Protein AF-A0A2R6GH54-F1 (afdb_monomer_lite)

Secondary structure (DSSP, 8-state):
--HHHHTTSS----HHHHHHHHHHHHHHHHHHHHHHHHHHHHHHHHHHHHHHHHHHHHHHHHHHT--S----------------PPP-------------SHHHHHHHHHHHHHHGGGHHHHHHHHHHHHHHHHHHHHHHHHHHHHHHHHHHHHHHHHHHHH---GGGEEEEEEEPPSBTTB-EEEEEEEETTEEEEEEEEE-TTS-EEEEEEE-

Sequence (215 aa):
MPILVAVLQTTDLGVTESLLLFLVFGVSGLFIVISMMERDLEENIGDLQSDLNKGFDRVVDAIEESPDGSESGEDEEMRTDGSGLPDETDEKIEAEIEPSGSGAFGGMLAGGAAGLPFGPAGVVVGGILGGLIGNEIEYQNLKEQEQARLKDAAYDALFRHTGLRQNTIELIDITGPRNTENSNWHFDFRERGRQHKHRVELDPESKVWTHQRIE

Foldseek 3Di:
DPPVVVVPPPDPCDPVNVVVVCVVVVVVVVVVVVVVVVVVCVVVVVVVVVVVVVVVVVVVCVVVPPDPDDDDDDDDPDDDDDDDDDDPDPPQPDDPPDFPLPQLQVQLVVQLVVLPVVPPVRSNVRNNVRSVVRRVVRSVVVVVVVVVVLVVLVVVVCCVPPVDDPVFKDWDDWRADPDPVFRKIKTWIDGPNDIWTWIFRADPVSHTDDIDTDD

pLDDT: mean 75.88, std 13.54, range [45.5, 96.5]

Structure (mmCIF, N/CA/C/O backbone):
data_AF-A0A2R6GH54-F1
#
_entry.id   AF-A0A2R6GH54-F1
#
loop_
_atom_site.group_PDB
_atom_site.id
_atom_site.type_symbol
_atom_site.label_atom_id
_atom_site.label_alt_id
_atom_site.label_comp_id
_atom_site.label_asym_id
_atom_site.label_entity_id
_atom_site.label_seq_id
_atom_site.pdbx_PDB_ins_code
_atom_site.Cartn_x
_atom_site.Cartn_y
_atom_site.Cartn_z
_atom_site.occupancy
_atom_site.B_iso_or_equiv
_atom_site.auth_seq_id
_atom_site.auth_comp_id
_atom_site.auth_asym_id
_atom_site.auth_atom_id
_atom_site.pdbx_PDB_model_num
ATOM 1 N N . MET A 1 1 ? 56.225 -9.989 -12.416 1.00 49.84 1 MET A N 1
ATOM 2 C CA . MET A 1 1 ? 55.223 -8.975 -12.030 1.00 49.84 1 MET A CA 1
ATOM 3 C C . MET A 1 1 ? 55.894 -7.737 -11.406 1.00 49.84 1 MET A C 1
ATOM 5 O O . MET A 1 1 ? 55.865 -7.614 -10.192 1.00 49.84 1 MET A O 1
ATOM 9 N N . PRO A 1 2 ? 56.527 -6.827 -12.175 1.00 52.78 2 PRO A N 1
ATOM 10 C CA . PRO A 1 2 ? 57.057 -5.569 -11.624 1.00 52.78 2 PRO A CA 1
ATOM 11 C C . PRO A 1 2 ? 56.233 -4.319 -11.987 1.00 52.78 2 PRO A C 1
ATOM 13 O O . PRO A 1 2 ? 56.452 -3.258 -11.416 1.00 52.78 2 PRO A O 1
ATOM 16 N N . ILE A 1 3 ? 55.268 -4.423 -12.907 1.00 51.91 3 ILE A N 1
ATOM 17 C CA . ILE A 1 3 ? 54.545 -3.253 -13.441 1.00 51.91 3 ILE A CA 1
ATOM 18 C C . ILE A 1 3 ? 53.508 -2.715 -12.439 1.00 51.91 3 ILE A C 1
ATOM 20 O O . ILE A 1 3 ? 53.251 -1.518 -12.412 1.00 51.91 3 ILE A O 1
ATOM 24 N N . LEU A 1 4 ? 52.977 -3.559 -11.546 1.00 50.53 4 LEU A N 1
ATOM 25 C CA . LEU A 1 4 ? 51.960 -3.129 -10.579 1.00 50.53 4 LEU A CA 1
ATOM 26 C C . LEU A 1 4 ? 52.524 -2.312 -9.401 1.00 50.53 4 LEU A C 1
ATOM 28 O O . LEU A 1 4 ? 51.779 -1.589 -8.752 1.00 50.53 4 LEU A O 1
ATOM 32 N N . VAL A 1 5 ? 53.831 -2.404 -9.125 1.00 53.50 5 VAL A N 1
ATOM 33 C CA . VAL A 1 5 ? 54.453 -1.739 -7.963 1.00 53.50 5 VAL A CA 1
ATOM 34 C C . VAL A 1 5 ? 54.915 -0.316 -8.301 1.00 53.50 5 VAL A C 1
ATOM 36 O O . VAL A 1 5 ? 54.898 0.555 -7.438 1.00 53.50 5 VAL A O 1
ATOM 39 N N . ALA A 1 6 ? 55.253 -0.039 -9.564 1.00 51.78 6 ALA A N 1
ATOM 40 C CA . ALA A 1 6 ? 55.715 1.286 -9.985 1.00 51.78 6 ALA A CA 1
ATOM 41 C C . ALA A 1 6 ? 54.587 2.330 -10.099 1.00 51.78 6 ALA A C 1
ATOM 43 O O . ALA A 1 6 ? 54.856 3.524 -10.026 1.00 51.78 6 ALA A O 1
ATOM 44 N N . VAL A 1 7 ? 53.328 1.902 -10.234 1.00 51.19 7 VAL A N 1
ATOM 45 C CA . VAL A 1 7 ? 52.179 2.820 -10.366 1.00 51.19 7 VAL A CA 1
ATOM 46 C C . VAL A 1 7 ? 51.752 3.417 -9.015 1.00 51.19 7 VAL A C 1
ATOM 48 O O . VAL A 1 7 ? 51.073 4.435 -8.979 1.00 51.19 7 VAL A O 1
ATOM 51 N N . LEU A 1 8 ? 52.196 2.846 -7.891 1.00 51.41 8 LEU A N 1
ATOM 52 C CA . LEU A 1 8 ? 51.791 3.282 -6.548 1.00 51.41 8 LEU A CA 1
ATOM 53 C C . LEU A 1 8 ? 52.710 4.335 -5.903 1.00 51.41 8 LEU A C 1
ATOM 55 O O . LEU A 1 8 ? 52.409 4.783 -4.802 1.00 51.41 8 LEU A O 1
ATOM 59 N N . GLN A 1 9 ? 53.820 4.737 -6.539 1.00 54.84 9 GLN A N 1
ATOM 60 C CA . GLN A 1 9 ? 54.830 5.595 -5.892 1.00 54.84 9 GLN A CA 1
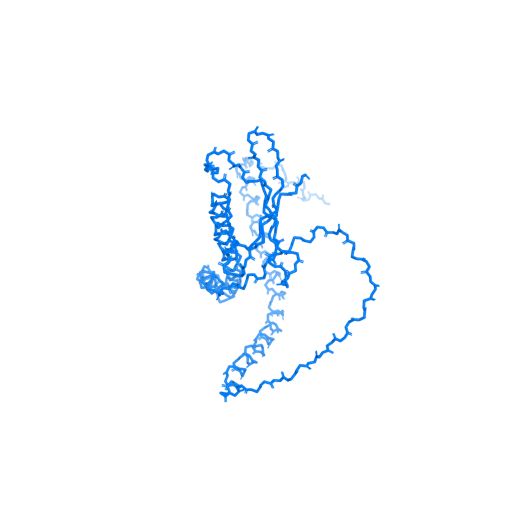ATOM 61 C C . GLN A 1 9 ? 54.965 7.027 -6.434 1.00 54.84 9 GLN A C 1
ATOM 63 O O . GLN A 1 9 ? 55.797 7.767 -5.917 1.00 54.84 9 GLN A O 1
ATOM 68 N N . THR A 1 10 ? 54.186 7.466 -7.429 1.00 52.78 10 THR A N 1
ATOM 69 C CA . THR A 1 10 ? 54.444 8.769 -8.089 1.00 52.78 10 THR A CA 1
ATOM 70 C C . THR A 1 10 ? 53.364 9.832 -7.958 1.00 52.78 10 THR A C 1
ATOM 72 O O . THR A 1 10 ? 53.405 10.809 -8.699 1.00 52.78 10 THR A O 1
ATOM 75 N N . THR A 1 11 ? 52.423 9.722 -7.029 1.00 53.50 11 THR A N 1
ATOM 76 C CA . THR A 1 11 ? 51.389 10.755 -6.914 1.00 53.50 11 THR A CA 1
ATOM 77 C C . THR A 1 11 ? 50.969 10.975 -5.470 1.00 53.50 11 THR A C 1
ATOM 79 O O . THR A 1 11 ? 50.240 10.158 -4.910 1.00 53.50 11 THR A O 1
ATOM 82 N N . ASP A 1 12 ? 51.377 12.120 -4.913 1.00 63.66 12 ASP A N 1
ATOM 83 C CA . ASP A 1 12 ? 50.644 12.856 -3.873 1.00 63.66 12 ASP A CA 1
ATOM 84 C C . ASP A 1 12 ? 49.271 13.264 -4.443 1.00 63.66 12 ASP A C 1
ATOM 86 O O . ASP A 1 12 ? 48.984 14.441 -4.649 1.00 63.66 12 ASP A O 1
ATOM 90 N N . LEU A 1 13 ? 48.437 12.280 -4.794 1.00 61.00 13 LEU A N 1
ATOM 91 C CA . LEU A 1 13 ? 47.049 12.541 -5.131 1.00 61.00 13 LEU A CA 1
ATOM 92 C C . LEU A 1 13 ? 46.373 12.903 -3.816 1.00 61.00 13 LEU A C 1
ATOM 94 O O . LEU A 1 13 ? 46.281 12.075 -2.904 1.00 61.00 13 LEU A O 1
ATOM 98 N N . GLY A 1 14 ? 45.931 14.151 -3.702 1.00 78.00 14 GLY A N 1
ATOM 99 C CA . GLY A 1 14 ? 45.204 14.607 -2.528 1.00 78.00 14 GLY A CA 1
ATOM 100 C C . GLY A 1 14 ? 43.999 13.698 -2.274 1.00 78.00 14 GLY A C 1
ATOM 101 O O . GLY A 1 14 ? 43.468 13.063 -3.189 1.00 78.00 14 GLY A O 1
ATOM 102 N N . VAL A 1 15 ? 43.528 13.643 -1.025 1.00 81.81 15 VAL A N 1
ATOM 103 C CA . VAL A 1 15 ? 42.333 12.862 -0.642 1.00 81.81 15 VAL A CA 1
ATOM 104 C C . VAL A 1 15 ? 41.169 13.104 -1.617 1.00 81.81 15 VAL A C 1
ATOM 106 O O . VAL A 1 15 ? 40.455 12.171 -1.971 1.00 81.81 15 VAL A O 1
ATOM 109 N N . THR A 1 16 ? 41.033 14.330 -2.127 1.00 76.88 16 THR A N 1
ATOM 110 C CA . THR A 1 16 ? 40.070 14.743 -3.156 1.00 76.88 16 THR A CA 1
ATOM 111 C C . THR A 1 16 ? 40.184 13.985 -4.480 1.00 76.88 16 THR A C 1
ATOM 113 O O . THR A 1 16 ? 39.164 13.598 -5.042 1.00 76.88 16 THR A O 1
ATOM 116 N N . GLU A 1 17 ? 41.388 13.751 -4.992 1.00 81.56 17 GLU A N 1
ATOM 117 C CA . GLU A 1 17 ? 41.582 13.099 -6.293 1.00 81.56 17 GLU A CA 1
ATOM 118 C C . GLU A 1 17 ? 41.404 11.579 -6.185 1.00 81.56 17 GLU A C 1
ATOM 120 O O . GLU A 1 17 ? 40.841 10.951 -7.083 1.00 81.56 17 GLU A O 1
ATOM 125 N N . SER A 1 18 ? 41.773 11.003 -5.036 1.00 81.88 18 SER A N 1
ATOM 126 C CA . SER A 1 18 ? 41.444 9.612 -4.700 1.00 81.88 18 SER A CA 1
ATOM 127 C C . SER A 1 18 ? 39.925 9.399 -4.660 1.00 81.88 18 SER A C 1
ATOM 129 O O . SER A 1 18 ? 39.413 8.438 -5.231 1.00 81.88 18 SER A O 1
ATOM 131 N N . LEU A 1 19 ? 39.188 10.326 -4.039 1.00 77.44 19 LEU A N 1
ATOM 132 C CA . LEU A 1 19 ? 37.725 10.278 -3.936 1.00 77.44 19 LEU A CA 1
ATOM 133 C C . LEU A 1 19 ? 37.055 10.410 -5.312 1.00 77.44 19 LEU A C 1
ATOM 135 O O . LEU A 1 19 ? 36.101 9.693 -5.607 1.00 77.44 19 LEU A O 1
ATOM 139 N N . LEU A 1 20 ? 37.600 11.264 -6.183 1.00 80.06 20 LEU A N 1
ATOM 140 C CA . LEU A 1 20 ? 37.125 11.414 -7.558 1.00 80.06 20 LEU A CA 1
ATOM 141 C C . LEU A 1 20 ? 37.333 10.127 -8.365 1.00 80.06 20 LEU A C 1
ATOM 143 O O . LEU A 1 20 ? 36.419 9.699 -9.066 1.00 80.06 20 LEU A O 1
ATOM 147 N N . LEU A 1 21 ? 38.481 9.459 -8.218 1.00 82.06 21 LEU A N 1
ATOM 148 C CA . LEU A 1 21 ? 38.717 8.165 -8.862 1.00 82.06 21 LEU A CA 1
ATOM 149 C C . LEU A 1 21 ? 37.748 7.095 -8.352 1.00 82.06 21 LEU A C 1
ATOM 151 O O . LEU A 1 21 ? 37.154 6.396 -9.169 1.00 82.06 21 LEU A O 1
ATOM 155 N N . PHE A 1 22 ? 37.515 7.000 -7.039 1.00 82.50 22 PHE A N 1
ATOM 156 C CA . PHE A 1 22 ? 36.509 6.081 -6.492 1.00 82.50 22 PHE A CA 1
ATOM 157 C C . PHE A 1 22 ? 35.110 6.352 -7.044 1.00 82.50 22 PHE A C 1
ATOM 159 O O . PHE A 1 22 ? 34.388 5.406 -7.348 1.00 82.50 22 PHE A O 1
ATOM 166 N N . LEU A 1 23 ? 34.740 7.620 -7.225 1.00 86.25 23 LEU A N 1
ATOM 167 C CA . LEU A 1 23 ? 33.456 7.987 -7.812 1.00 86.25 23 LEU A CA 1
ATOM 168 C C . LEU A 1 23 ? 33.385 7.566 -9.283 1.00 86.25 23 LEU A C 1
ATOM 170 O O . LEU A 1 23 ? 32.411 6.940 -9.688 1.00 86.25 23 LEU A O 1
ATOM 174 N N . VAL A 1 24 ? 34.429 7.826 -10.072 1.00 85.38 24 VAL A N 1
ATOM 175 C CA . VAL A 1 24 ? 34.477 7.437 -11.491 1.00 85.38 24 VAL A CA 1
ATOM 176 C C . VAL A 1 24 ? 34.431 5.916 -11.656 1.00 85.38 24 VAL A C 1
ATOM 178 O O . VAL A 1 24 ? 33.649 5.414 -12.461 1.00 85.38 24 VAL A O 1
ATOM 181 N N . PHE A 1 25 ? 35.217 5.166 -10.880 1.00 84.81 25 PHE A N 1
ATOM 182 C CA . PHE A 1 25 ? 35.189 3.702 -10.916 1.00 84.81 25 PHE A CA 1
ATOM 183 C C . PHE A 1 25 ? 33.881 3.135 -10.366 1.00 84.81 25 PHE A C 1
ATOM 185 O O . PHE A 1 25 ? 33.378 2.158 -10.912 1.00 84.81 25 PHE A O 1
ATOM 192 N N . GLY A 1 26 ? 33.304 3.759 -9.338 1.00 87.69 26 GLY A N 1
ATOM 193 C CA . GLY A 1 26 ? 32.006 3.379 -8.789 1.00 87.69 26 GLY A CA 1
ATOM 194 C C . GLY A 1 26 ? 30.884 3.553 -9.809 1.00 87.69 26 GLY A C 1
ATOM 195 O O . GLY A 1 26 ? 30.119 2.622 -10.040 1.00 87.69 26 GLY A O 1
ATOM 196 N N . VAL A 1 27 ? 30.834 4.703 -10.485 1.00 85.75 27 VAL A N 1
ATOM 197 C CA . VAL A 1 27 ? 29.842 4.983 -11.536 1.00 85.75 27 VAL A CA 1
ATOM 198 C C . VAL A 1 27 ? 30.062 4.088 -12.756 1.00 85.75 27 VAL A C 1
ATOM 200 O O . VAL A 1 27 ? 29.099 3.559 -13.300 1.00 85.75 27 VAL A O 1
ATOM 203 N N . SER A 1 28 ? 31.311 3.858 -13.166 1.00 85.69 28 SER A N 1
ATOM 204 C CA . SER A 1 28 ? 31.631 2.960 -14.284 1.00 85.69 28 SER A CA 1
ATOM 205 C C . SER A 1 28 ? 31.270 1.502 -13.974 1.00 85.69 28 SER A C 1
ATOM 207 O O . SER A 1 28 ? 30.659 0.822 -14.795 1.00 85.69 28 SER A O 1
ATOM 209 N N . GLY A 1 29 ? 31.566 1.028 -12.759 1.00 87.69 29 GLY A N 1
ATOM 210 C CA . GLY A 1 29 ? 31.165 -0.299 -12.294 1.00 87.69 29 GLY A CA 1
ATOM 211 C C . GLY A 1 29 ? 29.645 -0.457 -12.245 1.00 87.69 29 GLY A C 1
ATOM 212 O O . GLY A 1 29 ? 29.125 -1.467 -12.711 1.00 87.69 29 GLY A O 1
ATOM 213 N N . LEU A 1 30 ? 28.932 0.568 -11.766 1.00 82.25 30 LEU A N 1
ATOM 214 C CA . LEU A 1 30 ? 27.469 0.608 -11.792 1.00 82.25 30 LEU A CA 1
ATOM 215 C C . LEU A 1 30 ? 26.937 0.528 -13.230 1.00 82.25 30 LEU A C 1
ATOM 217 O O . LEU A 1 30 ? 26.022 -0.242 -13.497 1.00 82.25 30 LEU A O 1
ATOM 221 N N . PHE A 1 31 ? 27.545 1.267 -14.160 1.00 85.38 31 PHE A N 1
ATOM 222 C CA . PHE A 1 31 ? 27.166 1.244 -15.571 1.00 85.38 31 PHE A CA 1
ATOM 223 C C . PHE A 1 31 ? 27.345 -0.147 -16.189 1.00 85.38 31 PHE A C 1
ATOM 225 O O . PHE A 1 31 ? 26.459 -0.615 -16.890 1.00 85.38 31 PHE A O 1
ATOM 232 N N . ILE A 1 32 ? 28.438 -0.852 -15.876 1.00 86.81 32 ILE A N 1
ATOM 233 C CA . ILE A 1 32 ? 28.658 -2.230 -16.345 1.00 86.81 32 ILE A CA 1
ATOM 234 C C . ILE A 1 32 ? 27.589 -3.179 -15.795 1.00 86.81 32 ILE A C 1
ATOM 236 O O . ILE A 1 32 ? 27.060 -3.985 -16.554 1.00 86.81 32 ILE A O 1
ATOM 240 N N . VAL A 1 33 ? 27.252 -3.083 -14.505 1.00 83.25 33 VAL A N 1
ATOM 241 C CA . VAL A 1 33 ? 26.196 -3.915 -13.901 1.00 83.25 33 VAL A CA 1
ATOM 242 C C . VAL A 1 33 ? 24.846 -3.631 -14.555 1.00 83.25 33 VAL A C 1
ATOM 244 O O . VAL A 1 33 ? 24.141 -4.574 -14.898 1.00 83.25 33 VAL A O 1
ATOM 247 N N . ILE A 1 34 ? 24.519 -2.359 -14.797 1.00 76.88 34 ILE A N 1
ATOM 248 C CA . ILE A 1 34 ? 23.297 -1.966 -15.507 1.00 76.88 34 ILE A CA 1
ATOM 249 C C . ILE A 1 34 ? 23.307 -2.512 -16.936 1.00 76.88 34 ILE A C 1
ATOM 251 O O . ILE A 1 34 ? 22.324 -3.110 -17.337 1.00 76.88 34 ILE A O 1
ATOM 255 N N . SER A 1 35 ? 24.410 -2.407 -17.680 1.00 76.88 35 SER A N 1
ATOM 256 C CA . SER A 1 35 ? 24.502 -2.955 -19.041 1.00 76.88 35 SER A CA 1
ATOM 257 C C . SER A 1 35 ? 24.455 -4.488 -19.089 1.00 76.88 35 SER A C 1
ATOM 259 O O . SER A 1 35 ? 23.988 -5.058 -20.073 1.00 76.88 35 SER A O 1
ATOM 261 N N . MET A 1 36 ? 24.946 -5.180 -18.056 1.00 77.50 36 MET A N 1
ATOM 262 C CA . MET A 1 36 ? 24.778 -6.633 -17.937 1.00 77.50 36 MET A CA 1
ATOM 263 C C . MET A 1 36 ? 23.322 -6.982 -17.627 1.00 77.50 36 MET A C 1
ATOM 265 O O . MET A 1 36 ? 22.762 -7.851 -18.286 1.00 77.50 36 MET A O 1
ATOM 269 N N . MET A 1 37 ? 22.689 -6.247 -16.708 1.00 72.88 37 MET A N 1
ATOM 270 C CA . MET A 1 37 ? 21.261 -6.385 -16.442 1.00 72.88 37 MET A CA 1
ATOM 271 C C . MET A 1 37 ? 20.414 -6.047 -17.667 1.00 72.88 37 MET A C 1
ATOM 273 O O . MET A 1 37 ? 19.438 -6.739 -17.883 1.00 72.88 37 MET A O 1
ATOM 277 N N . GLU A 1 38 ? 20.772 -5.053 -18.485 1.00 77.69 38 GLU A N 1
ATOM 278 C CA . GLU A 1 38 ? 20.063 -4.717 -19.729 1.00 77.69 38 GLU A CA 1
ATOM 279 C C . GLU A 1 38 ? 20.108 -5.860 -20.739 1.00 77.69 38 GLU A C 1
ATOM 281 O O . GLU A 1 38 ? 19.106 -6.105 -21.397 1.00 77.69 38 GLU A O 1
ATOM 286 N N . ARG A 1 39 ? 21.225 -6.591 -20.839 1.00 77.62 39 ARG A N 1
ATOM 287 C CA . ARG A 1 39 ? 21.316 -7.767 -21.718 1.00 77.62 39 ARG A CA 1
ATOM 288 C C . ARG A 1 39 ? 20.432 -8.912 -21.244 1.00 77.62 39 ARG A C 1
ATOM 290 O O . ARG A 1 39 ? 19.705 -9.485 -22.050 1.00 77.62 39 ARG A O 1
ATOM 297 N N . ASP A 1 40 ? 20.462 -9.204 -19.948 1.00 76.19 40 ASP A N 1
ATOM 298 C CA . ASP A 1 40 ? 19.612 -10.246 -19.365 1.00 76.19 40 ASP A CA 1
ATOM 299 C C . ASP A 1 40 ? 18.133 -9.811 -19.358 1.00 76.19 40 ASP A C 1
ATOM 301 O O . ASP A 1 40 ? 17.231 -10.641 -19.488 1.00 76.19 40 ASP A O 1
ATOM 305 N N . LEU A 1 41 ? 17.863 -8.505 -19.241 1.00 74.94 41 LEU A N 1
ATOM 306 C CA . LEU A 1 41 ? 16.532 -7.937 -19.419 1.00 74.94 41 LEU A CA 1
ATOM 307 C C . LEU A 1 41 ? 16.101 -7.987 -20.879 1.00 74.94 41 LEU A C 1
ATOM 309 O O . LEU A 1 41 ? 14.936 -8.246 -21.093 1.00 74.94 41 LEU A O 1
ATOM 313 N N . GLU A 1 42 ? 16.950 -7.772 -21.881 1.00 77.44 42 GLU A N 1
ATOM 314 C CA . GLU A 1 42 ? 16.531 -7.856 -23.289 1.00 77.44 42 GLU A CA 1
ATOM 315 C C . GLU A 1 42 ? 16.052 -9.264 -23.656 1.00 77.44 42 GLU A C 1
ATOM 317 O O . GLU A 1 42 ? 15.017 -9.399 -24.312 1.00 77.44 42 GLU A O 1
ATOM 322 N N . GLU A 1 43 ? 16.741 -10.308 -23.182 1.00 77.62 43 GLU A N 1
ATOM 323 C CA . GLU A 1 43 ? 16.292 -11.691 -23.389 1.00 77.62 43 GLU A CA 1
ATOM 324 C C . GLU A 1 43 ? 14.988 -11.982 -22.632 1.00 77.62 43 GLU A C 1
ATOM 326 O O . GLU A 1 43 ? 14.049 -12.522 -23.214 1.00 77.62 43 GLU A O 1
ATOM 331 N N . ASN A 1 44 ? 14.869 -11.552 -21.371 1.00 73.88 44 ASN A N 1
ATOM 332 C CA . ASN A 1 44 ? 13.669 -11.824 -20.574 1.00 73.88 44 ASN A CA 1
ATOM 333 C C . ASN A 1 44 ? 12.481 -10.899 -20.893 1.00 73.88 44 ASN A C 1
ATOM 335 O O . ASN A 1 44 ? 11.336 -11.302 -20.714 1.00 73.88 44 ASN A O 1
ATOM 339 N N . ILE A 1 45 ? 12.708 -9.672 -21.373 1.00 77.12 45 ILE A N 1
ATOM 340 C CA . ILE A 1 45 ? 11.661 -8.730 -21.800 1.00 77.12 45 ILE A CA 1
ATOM 341 C C . ILE A 1 45 ? 10.962 -9.276 -23.036 1.00 77.12 45 ILE A C 1
ATOM 343 O O . ILE A 1 45 ? 9.770 -9.032 -23.173 1.00 77.12 45 ILE A O 1
ATOM 347 N N . GLY A 1 46 ? 11.650 -10.006 -23.920 1.00 78.44 46 GLY A N 1
ATOM 348 C CA . GLY A 1 46 ? 11.000 -10.647 -25.065 1.00 78.44 46 GLY A CA 1
ATOM 349 C C . GLY A 1 46 ? 9.897 -11.610 -24.620 1.00 78.44 46 GLY A C 1
ATOM 350 O O . GLY A 1 46 ? 8.753 -11.513 -25.075 1.00 78.44 46 GLY A O 1
ATOM 351 N N . ASP A 1 47 ? 10.220 -12.469 -23.655 1.00 82.75 47 ASP A N 1
ATOM 352 C CA . ASP A 1 47 ? 9.272 -13.420 -23.076 1.00 82.75 47 ASP A CA 1
ATOM 353 C C . ASP A 1 47 ? 8.206 -12.704 -22.235 1.00 82.75 47 ASP A C 1
ATOM 355 O O . ASP A 1 47 ? 7.010 -12.970 -22.388 1.00 82.75 47 ASP A O 1
ATOM 359 N N . LEU A 1 48 ? 8.612 -11.712 -21.433 1.00 71.06 48 LEU A N 1
ATOM 360 C CA . LEU A 1 48 ? 7.704 -10.920 -20.608 1.00 71.06 48 LEU A CA 1
ATOM 361 C C . LEU A 1 48 ? 6.729 -10.098 -21.459 1.00 71.06 48 LEU A C 1
ATOM 363 O O . LEU A 1 48 ? 5.562 -10.039 -21.108 1.00 71.06 48 LEU A O 1
ATOM 367 N N . GLN A 1 49 ? 7.158 -9.493 -22.574 1.00 77.19 49 GLN A N 1
ATOM 368 C CA . GLN A 1 49 ? 6.286 -8.779 -23.519 1.00 77.19 49 GLN A CA 1
ATOM 369 C C . GLN A 1 49 ? 5.319 -9.731 -24.205 1.00 77.19 49 GLN A C 1
ATOM 371 O O . GLN A 1 49 ? 4.161 -9.375 -24.393 1.00 77.19 49 GLN A O 1
ATOM 376 N N . SER A 1 50 ? 5.773 -10.929 -24.581 1.00 83.75 50 SER A N 1
ATOM 377 C CA . SER A 1 50 ? 4.892 -11.961 -25.127 1.00 83.75 50 SER A CA 1
ATOM 378 C C . SER A 1 50 ? 3.799 -12.321 -24.117 1.00 83.75 50 SER A C 1
ATOM 380 O O . SER A 1 50 ? 2.626 -12.391 -24.480 1.00 83.75 50 SER A O 1
ATOM 382 N N . ASP A 1 51 ? 4.156 -12.508 -22.849 1.00 81.81 51 ASP A N 1
ATOM 383 C CA . ASP A 1 51 ? 3.197 -12.895 -21.818 1.00 81.81 51 ASP A CA 1
ATOM 384 C C . ASP A 1 51 ? 2.326 -11.724 -21.343 1.00 81.81 51 ASP A C 1
ATOM 386 O O . ASP A 1 51 ? 1.140 -11.923 -21.084 1.00 81.81 51 ASP A O 1
ATOM 390 N N . LEU A 1 52 ? 2.854 -10.495 -21.331 1.00 74.94 52 LEU A N 1
ATOM 391 C CA . LEU A 1 52 ? 2.079 -9.274 -21.099 1.00 74.94 52 LEU A CA 1
ATOM 392 C C . LEU A 1 52 ? 1.094 -9.015 -22.232 1.00 74.94 52 LEU A C 1
ATOM 394 O O . LEU A 1 52 ? -0.051 -8.701 -21.941 1.00 74.94 52 LEU A O 1
ATOM 398 N N . ASN A 1 53 ? 1.495 -9.180 -23.495 1.00 80.56 53 ASN A N 1
ATOM 399 C CA . ASN A 1 53 ? 0.581 -9.038 -24.629 1.00 80.56 53 ASN A CA 1
ATOM 400 C C . ASN A 1 53 ? -0.516 -10.103 -24.568 1.00 80.56 53 ASN A C 1
ATOM 402 O O . ASN A 1 53 ? -1.681 -9.751 -24.658 1.00 80.56 53 ASN A O 1
ATOM 406 N N . LYS A 1 54 ? -0.186 -11.372 -24.283 1.00 87.12 54 LYS A N 1
ATOM 407 C CA . LYS A 1 54 ? -1.209 -12.414 -24.061 1.00 87.12 54 LYS A CA 1
ATOM 408 C C . LYS A 1 54 ? -2.121 -12.094 -22.875 1.00 87.12 54 LYS A C 1
ATOM 410 O O . LYS A 1 54 ? -3.304 -12.416 -22.912 1.00 87.12 54 LYS A O 1
ATOM 415 N N . GLY A 1 55 ? -1.574 -11.526 -21.801 1.00 77.00 55 GLY A N 1
ATOM 416 C CA . GLY A 1 55 ? -2.333 -11.112 -20.624 1.00 77.00 55 GLY A CA 1
ATOM 417 C C . GLY A 1 55 ? -3.280 -9.954 -20.930 1.00 77.00 55 GLY A C 1
ATOM 418 O O . GLY A 1 55 ? -4.448 -10.016 -20.562 1.00 77.00 55 GLY A O 1
ATOM 419 N N . PHE A 1 56 ? -2.800 -8.936 -21.647 1.00 77.38 56 PHE A N 1
ATOM 420 C CA . PHE A 1 56 ? -3.609 -7.811 -22.107 1.00 77.38 56 PHE A CA 1
ATOM 421 C C . PHE A 1 56 ? -4.676 -8.252 -23.097 1.00 77.38 56 PHE A C 1
ATOM 423 O O . PHE A 1 56 ? -5.817 -7.853 -22.918 1.00 77.38 56 PHE A O 1
ATOM 430 N N . ASP A 1 57 ? -4.342 -9.109 -24.062 1.00 84.50 57 ASP A N 1
ATOM 431 C CA . ASP A 1 57 ? -5.311 -9.666 -25.006 1.00 84.50 57 ASP A CA 1
ATOM 432 C C . ASP A 1 57 ? -6.423 -10.400 -24.246 1.00 84.50 57 ASP A C 1
ATOM 434 O O . ASP A 1 57 ? -7.587 -10.123 -24.479 1.00 84.50 57 ASP A O 1
ATOM 438 N N . ARG A 1 58 ? -6.102 -11.209 -23.222 1.00 82.00 58 ARG A N 1
ATOM 439 C CA . ARG A 1 58 ? -7.131 -11.842 -22.369 1.00 82.00 58 ARG A CA 1
ATOM 440 C C . ARG A 1 58 ? -7.987 -10.851 -21.587 1.00 82.00 58 ARG A C 1
ATOM 442 O O . ARG A 1 58 ? -9.163 -11.118 -21.378 1.00 82.00 58 ARG A O 1
ATOM 449 N N . VAL A 1 59 ? -7.408 -9.761 -21.082 1.00 69.50 59 VAL A N 1
ATOM 450 C CA . VAL A 1 59 ? -8.163 -8.739 -20.335 1.00 69.50 59 VAL A CA 1
ATOM 451 C C . VAL A 1 59 ? -9.060 -7.943 -21.280 1.00 69.50 59 VAL A C 1
ATOM 453 O O . VAL A 1 59 ? -10.205 -7.670 -20.938 1.00 69.50 59 VAL A O 1
ATOM 456 N N . VAL A 1 60 ? -8.561 -7.593 -22.466 1.00 78.12 60 VAL A N 1
ATOM 457 C CA . VAL A 1 60 ? -9.339 -6.928 -23.516 1.00 78.12 60 VAL A CA 1
ATOM 458 C C . VAL A 1 60 ? -10.461 -7.845 -23.987 1.00 78.12 60 VAL A C 1
ATOM 460 O O . VAL A 1 60 ? -11.606 -7.407 -23.983 1.00 78.12 60 VAL A O 1
ATOM 463 N N . ASP A 1 61 ? -10.162 -9.115 -24.263 1.00 81.38 61 ASP A N 1
ATOM 464 C CA . ASP A 1 61 ? -11.150 -10.132 -24.614 1.00 81.38 61 ASP A CA 1
ATOM 465 C C . ASP A 1 61 ? -12.186 -10.290 -23.495 1.00 81.38 61 ASP A C 1
ATOM 467 O O . ASP A 1 61 ? -13.370 -10.268 -23.777 1.00 81.38 61 ASP A O 1
ATOM 471 N N . ALA A 1 62 ? -11.800 -10.345 -22.216 1.00 73.56 62 ALA A N 1
ATOM 472 C CA . ALA A 1 62 ? -12.754 -10.455 -21.104 1.00 73.56 62 ALA A CA 1
ATOM 473 C C . ALA A 1 62 ? -13.644 -9.206 -20.916 1.00 73.56 62 ALA A C 1
ATOM 475 O O . ALA A 1 62 ? -14.778 -9.309 -20.443 1.00 73.56 62 ALA A O 1
ATOM 476 N N . ILE A 1 63 ? -13.140 -8.019 -21.266 1.00 70.06 63 ILE A N 1
ATOM 477 C CA . ILE A 1 63 ? -13.912 -6.767 -21.236 1.00 70.06 63 ILE A CA 1
ATOM 478 C C . ILE A 1 63 ? -14.850 -6.685 -22.448 1.00 70.06 63 ILE A C 1
ATOM 480 O O . ILE A 1 63 ? -15.988 -6.237 -22.314 1.00 70.06 63 ILE A O 1
ATOM 484 N N . GLU A 1 64 ? -14.390 -7.109 -23.625 1.00 79.81 64 GLU A N 1
ATOM 485 C CA . GLU A 1 64 ? -15.174 -7.121 -24.866 1.00 79.81 64 GLU A CA 1
ATOM 486 C C . GLU A 1 64 ? -16.206 -8.265 -24.877 1.00 79.81 64 GLU A C 1
ATOM 488 O O . GLU A 1 64 ? -17.312 -8.111 -25.393 1.00 79.81 64 GLU A O 1
ATOM 493 N N . GLU A 1 65 ? -15.890 -9.369 -24.202 1.00 72.69 65 GLU A N 1
ATOM 494 C CA . GLU A 1 65 ? -16.727 -10.541 -23.944 1.00 72.69 65 GLU A CA 1
ATOM 495 C C . GLU A 1 65 ? -17.441 -10.448 -22.584 1.00 72.69 65 GLU A C 1
ATOM 497 O O . GLU A 1 65 ? -17.841 -11.457 -22.012 1.00 72.69 65 GLU A O 1
ATOM 502 N N . SER A 1 66 ? -17.699 -9.230 -22.094 1.00 50.25 66 SER A N 1
ATOM 503 C CA . SER A 1 66 ? -18.806 -8.971 -21.164 1.00 50.25 66 SER A CA 1
ATOM 504 C C . SER A 1 66 ? -20.070 -8.566 -21.942 1.00 50.25 66 SER A C 1
ATOM 506 O O . SER A 1 66 ? -20.430 -7.383 -21.960 1.00 50.25 66 SER A O 1
ATOM 508 N N . PRO A 1 67 ? -20.788 -9.505 -22.601 1.00 53.31 67 PRO A N 1
ATOM 509 C CA . PRO A 1 67 ? -22.172 -9.277 -22.946 1.00 53.31 67 PRO A CA 1
ATOM 510 C C . PRO A 1 67 ? -22.976 -9.322 -21.643 1.00 53.31 67 PRO A C 1
ATOM 512 O O . PRO A 1 67 ? -22.918 -10.284 -20.884 1.00 53.31 67 PRO A O 1
ATOM 515 N N . ASP A 1 68 ? -23.705 -8.242 -21.395 1.00 62.12 68 ASP A N 1
ATOM 516 C CA . ASP A 1 68 ? -24.874 -8.141 -20.520 1.00 62.12 68 ASP A CA 1
ATOM 517 C C . ASP A 1 68 ? -25.547 -9.514 -20.277 1.00 62.12 68 ASP A C 1
ATOM 519 O O . ASP A 1 68 ? -26.235 -10.048 -21.151 1.00 62.12 68 ASP A O 1
ATOM 523 N N . GLY A 1 69 ? -25.266 -10.144 -19.132 1.00 52.28 69 GLY A N 1
ATOM 524 C CA . GLY A 1 69 ? -25.586 -11.558 -18.937 1.00 52.28 69 GLY A CA 1
ATOM 525 C C . GLY A 1 69 ? -25.202 -12.087 -17.563 1.00 52.28 69 GLY A C 1
ATOM 526 O O . GLY A 1 69 ? -24.307 -12.912 -17.427 1.00 52.28 69 GLY A O 1
ATOM 527 N N . SER A 1 70 ? -25.903 -11.615 -16.534 1.00 53.91 70 SER A N 1
ATOM 528 C CA . SER A 1 70 ? -25.928 -12.240 -15.215 1.00 53.91 70 SER A CA 1
ATOM 529 C C . SER A 1 70 ? -26.461 -13.679 -15.315 1.00 53.91 70 SER A C 1
ATOM 531 O O . SER A 1 70 ? -27.674 -13.894 -15.274 1.00 53.91 70 SER A O 1
ATOM 533 N N . GLU A 1 71 ? -25.584 -14.671 -15.423 1.00 50.28 71 GLU A N 1
ATOM 534 C CA . GLU A 1 71 ? -25.928 -16.049 -15.075 1.00 50.28 71 GLU A CA 1
ATOM 535 C C . GLU A 1 71 ? -25.341 -16.366 -13.701 1.00 50.28 71 GLU A C 1
ATOM 537 O O . GLU A 1 71 ? -24.143 -16.559 -13.510 1.00 50.28 71 GLU A O 1
ATOM 542 N N . SER A 1 72 ? -26.249 -16.348 -12.725 1.00 55.59 72 SER A N 1
ATOM 543 C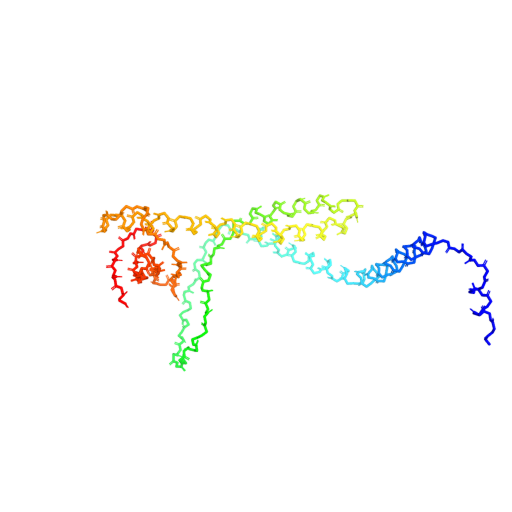 CA . SER A 1 72 ? -26.100 -16.886 -11.382 1.00 55.59 72 SER A CA 1
ATOM 544 C C . SER A 1 72 ? -25.711 -18.365 -11.462 1.00 55.59 72 SER A C 1
ATOM 546 O O . SER A 1 72 ? -26.572 -19.220 -11.672 1.00 55.59 72 SER A O 1
ATOM 548 N N . GLY A 1 73 ? -24.414 -18.641 -11.336 1.00 45.50 73 GLY A N 1
ATOM 549 C CA . GLY A 1 73 ? -23.858 -19.978 -11.160 1.00 45.50 73 GLY A CA 1
ATOM 550 C C . GLY A 1 73 ? -24.005 -20.440 -9.714 1.00 45.50 73 GLY A C 1
ATOM 551 O O . GLY A 1 73 ? -23.682 -19.710 -8.782 1.00 45.50 73 GLY A O 1
ATOM 552 N N . GLU A 1 74 ? -24.557 -21.636 -9.590 1.00 47.03 74 GLU A N 1
ATOM 553 C CA . GLU A 1 74 ? -25.112 -22.280 -8.409 1.00 47.03 74 GLU A CA 1
ATOM 554 C C . GLU A 1 74 ? -24.068 -22.660 -7.347 1.00 47.03 74 GLU A C 1
ATOM 556 O O . GLU A 1 74 ? -22.900 -22.922 -7.633 1.00 47.03 74 GLU A O 1
ATOM 561 N N . ASP A 1 75 ? -24.554 -22.709 -6.109 1.00 49.53 75 ASP A N 1
ATOM 562 C CA . ASP A 1 75 ? -23.836 -22.990 -4.873 1.00 49.53 75 ASP A CA 1
ATOM 563 C C . ASP A 1 75 ? -23.173 -24.386 -4.868 1.00 49.53 75 ASP A C 1
ATOM 565 O O . ASP A 1 75 ? -23.837 -25.412 -4.695 1.00 49.53 75 ASP A O 1
ATOM 569 N N . GLU A 1 76 ? -21.841 -24.451 -4.974 1.00 55.06 76 GLU A N 1
ATOM 570 C CA . GLU A 1 76 ? -21.077 -25.630 -4.546 1.00 55.06 76 GLU A CA 1
ATOM 571 C C . GLU A 1 76 ? -20.851 -25.580 -3.024 1.00 55.06 76 GLU A C 1
ATOM 573 O O . GLU A 1 76 ? -19.889 -25.001 -2.517 1.00 55.06 76 GLU A O 1
ATOM 578 N N . GLU A 1 77 ? -21.755 -26.226 -2.279 1.00 48.81 77 GLU A N 1
ATOM 579 C CA . GLU A 1 77 ? -21.583 -26.555 -0.858 1.00 48.81 77 GLU A CA 1
ATOM 580 C C . GLU A 1 77 ? -20.346 -27.455 -0.646 1.00 48.81 77 GLU A C 1
ATOM 582 O O . GLU A 1 77 ? -20.417 -28.690 -0.664 1.00 48.81 77 GLU A O 1
ATOM 587 N N . MET A 1 78 ? -19.194 -26.840 -0.381 1.00 59.62 78 MET A N 1
ATOM 588 C CA . MET A 1 78 ? -18.006 -27.539 0.102 1.00 59.62 78 MET A CA 1
ATOM 589 C C . MET A 1 78 ? -18.199 -27.926 1.579 1.00 59.62 78 MET A C 1
ATOM 591 O O . MET A 1 78 ? -17.980 -27.139 2.498 1.00 59.62 78 MET A O 1
ATOM 595 N N . ARG A 1 79 ? -18.604 -29.180 1.817 1.00 60.16 79 ARG A N 1
ATOM 596 C CA . ARG A 1 79 ? -18.538 -29.828 3.136 1.00 60.16 79 ARG A CA 1
ATOM 597 C C . ARG A 1 79 ? -17.074 -29.974 3.566 1.00 60.16 79 ARG A C 1
ATOM 599 O O . ARG A 1 79 ? -16.396 -30.885 3.100 1.00 60.16 79 ARG A O 1
ATOM 606 N N . THR A 1 80 ? -16.616 -29.130 4.486 1.00 58.75 80 THR A N 1
ATOM 607 C CA . THR A 1 80 ? -15.375 -29.351 5.23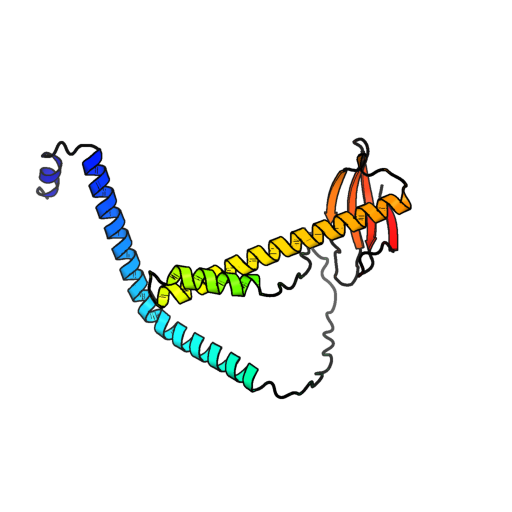8 1.00 58.75 80 THR A CA 1
ATOM 608 C C . THR A 1 80 ? -15.695 -30.091 6.538 1.00 58.75 80 THR A C 1
ATOM 610 O O . THR A 1 80 ? -16.508 -29.668 7.362 1.00 58.75 80 THR A O 1
ATOM 613 N N . ASP A 1 81 ? -15.105 -31.274 6.683 1.00 55.91 81 ASP A N 1
ATOM 614 C CA . ASP A 1 81 ? -15.182 -32.119 7.862 1.00 55.91 81 ASP A CA 1
ATOM 615 C C . ASP A 1 81 ? -14.177 -31.636 8.914 1.00 55.91 81 ASP A C 1
ATOM 617 O O . ASP A 1 81 ? -12.959 -31.649 8.751 1.00 55.91 81 ASP A O 1
ATOM 621 N N . GLY A 1 82 ? -14.712 -31.155 10.033 1.00 62.09 82 GLY A N 1
ATOM 622 C CA . GLY A 1 82 ? -13.908 -30.689 11.149 1.00 62.09 82 GLY A CA 1
ATOM 623 C C . GLY A 1 82 ? -13.205 -31.830 11.882 1.00 62.09 82 GLY A C 1
ATOM 624 O O . GLY A 1 82 ? -13.859 -32.736 12.389 1.00 62.09 82 GLY A O 1
ATOM 625 N N . SER A 1 83 ? -11.888 -31.706 12.052 1.00 54.12 83 SER A N 1
ATOM 626 C CA . SER A 1 83 ? -11.206 -31.993 13.324 1.00 54.12 83 SER A CA 1
ATOM 627 C C . SER A 1 83 ? -9.736 -31.569 13.257 1.00 54.12 83 SER A C 1
ATOM 629 O O . SER A 1 83 ? -8.851 -32.371 12.966 1.00 54.12 83 SER A O 1
ATOM 631 N N . GLY A 1 84 ? -9.470 -30.304 13.568 1.00 47.84 84 GLY A N 1
ATOM 632 C CA . GLY A 1 84 ? -8.132 -29.788 13.836 1.00 47.84 84 GLY A CA 1
ATOM 633 C C . GLY A 1 84 ? -8.265 -28.613 14.790 1.00 47.84 84 GLY A C 1
ATOM 634 O O . GLY A 1 84 ? -8.807 -27.581 14.412 1.00 47.84 84 GLY A O 1
ATOM 635 N N . LEU A 1 85 ? -7.869 -28.802 16.049 1.00 52.47 85 LEU A N 1
ATOM 636 C CA . LEU A 1 85 ? -7.820 -27.728 17.040 1.00 52.47 85 LEU A CA 1
ATOM 637 C C . LEU A 1 85 ? -6.874 -26.632 16.516 1.00 52.47 85 LEU A C 1
ATOM 639 O O . LEU A 1 85 ? -5.722 -26.962 16.228 1.00 52.47 85 LEU A O 1
ATOM 643 N N . PRO A 1 86 ? -7.335 -25.378 16.362 1.00 52.38 86 PRO A N 1
ATOM 644 C CA . PRO A 1 86 ? -6.497 -24.310 15.847 1.00 52.38 86 PRO A CA 1
ATOM 645 C C . PRO A 1 86 ? -5.463 -23.923 16.903 1.00 52.38 86 PRO A C 1
ATOM 647 O O . PRO A 1 86 ? -5.796 -23.641 18.055 1.00 52.38 86 PRO A O 1
ATOM 650 N N . ASP A 1 87 ? -4.206 -23.963 16.479 1.00 55.09 87 ASP A N 1
ATOM 651 C CA . ASP A 1 87 ? -3.056 -23.403 17.173 1.00 55.09 87 ASP A CA 1
ATOM 652 C C . ASP A 1 87 ? -3.299 -21.895 17.361 1.00 55.09 87 ASP A C 1
ATOM 654 O O . ASP A 1 87 ? -3.596 -21.194 16.391 1.00 55.09 87 ASP A O 1
ATOM 658 N N . GLU A 1 88 ? -3.241 -21.403 18.604 1.00 53.47 88 GLU A N 1
ATOM 659 C CA . GLU A 1 88 ? -3.420 -19.989 18.974 1.00 53.47 88 GLU A CA 1
ATOM 660 C C . GLU A 1 88 ? -2.228 -19.153 18.489 1.00 53.47 88 GLU A C 1
ATOM 662 O O . GLU A 1 88 ? -1.437 -18.624 19.268 1.00 53.47 88 GLU A O 1
ATOM 667 N N . THR A 1 89 ? -2.079 -19.037 17.177 1.00 50.88 89 THR A N 1
ATOM 668 C CA . THR A 1 89 ? -1.249 -17.999 16.583 1.00 50.88 89 THR A CA 1
ATOM 669 C C . THR A 1 89 ? -2.099 -16.743 16.470 1.00 50.88 89 THR A C 1
ATOM 671 O O . THR A 1 89 ? -3.247 -16.798 16.035 1.00 50.88 89 THR A O 1
ATOM 674 N N . ASP A 1 90 ? -1.558 -15.622 16.952 1.00 51.69 90 ASP A N 1
ATOM 675 C CA . ASP A 1 90 ? -2.134 -14.277 16.874 1.00 51.69 90 ASP A CA 1
ATOM 676 C C . ASP A 1 90 ? -2.292 -13.848 15.407 1.00 51.69 90 ASP A C 1
ATOM 678 O O . ASP A 1 90 ? -1.551 -13.015 14.880 1.00 51.69 90 ASP A O 1
ATOM 682 N N . GLU A 1 91 ? -3.255 -14.449 14.722 1.00 47.31 91 GLU A N 1
ATOM 683 C CA . GLU A 1 91 ? -3.697 -14.040 13.406 1.00 47.31 91 GLU A CA 1
ATOM 684 C C . GLU A 1 91 ? -4.417 -12.706 13.608 1.00 47.31 91 GLU A C 1
ATOM 686 O O . GLU A 1 91 ? -5.560 -12.627 14.067 1.00 47.31 91 GLU A O 1
ATOM 691 N N . LYS A 1 92 ? -3.682 -11.614 13.374 1.00 53.28 92 LYS A N 1
ATOM 692 C CA . LYS A 1 92 ? -4.270 -10.290 13.202 1.00 53.28 92 LYS A CA 1
ATOM 693 C C . LYS A 1 92 ? -5.204 -10.392 12.008 1.00 53.28 92 LYS A C 1
ATOM 695 O O . LYS A 1 92 ? -4.757 -10.345 10.870 1.00 53.28 92 LYS A O 1
ATOM 700 N N . ILE A 1 93 ? -6.485 -10.560 12.296 1.00 49.47 93 ILE A N 1
ATOM 701 C CA . ILE A 1 93 ? -7.541 -10.558 11.296 1.00 49.47 93 ILE A CA 1
ATOM 702 C C . ILE A 1 93 ? -7.615 -9.135 10.764 1.00 49.47 93 ILE A C 1
ATOM 704 O O . ILE A 1 93 ? -8.138 -8.221 11.406 1.00 49.47 93 ILE A O 1
ATOM 708 N N . GLU A 1 94 ? -6.956 -8.936 9.631 1.00 57.31 94 GLU A N 1
ATOM 709 C CA . GLU A 1 94 ? -7.100 -7.740 8.831 1.00 57.31 94 GLU A CA 1
ATOM 710 C C . GLU A 1 94 ? -8.479 -7.852 8.190 1.00 57.31 94 GLU A C 1
ATOM 712 O O . GLU A 1 94 ? -8.736 -8.790 7.439 1.00 57.31 94 GLU A O 1
ATOM 717 N N . ALA A 1 95 ? -9.400 -6.957 8.558 1.00 60.41 95 ALA A N 1
ATOM 718 C CA . ALA A 1 95 ? -10.634 -6.815 7.801 1.00 60.41 95 ALA A CA 1
ATOM 719 C C . ALA A 1 95 ? -10.242 -6.660 6.327 1.00 60.41 95 ALA A C 1
ATOM 721 O O . ALA A 1 95 ? -9.318 -5.902 6.020 1.00 60.41 95 ALA A O 1
ATOM 722 N N . GLU A 1 96 ? -10.884 -7.423 5.447 1.00 65.06 96 GLU A N 1
ATOM 723 C CA . GLU A 1 96 ? -10.602 -7.411 4.016 1.00 65.06 96 GLU A CA 1
ATOM 724 C C . GLU A 1 96 ? -11.125 -6.084 3.447 1.00 65.06 96 GLU A C 1
ATOM 726 O O . GLU A 1 96 ? -12.247 -5.966 2.963 1.00 65.06 96 GLU A O 1
ATOM 731 N N . ILE A 1 97 ? -10.342 -5.023 3.645 1.00 75.06 97 ILE A N 1
ATOM 732 C CA . ILE A 1 97 ? -10.615 -3.697 3.113 1.00 75.06 97 ILE A CA 1
ATOM 733 C C . ILE A 1 97 ? -10.263 -3.774 1.634 1.00 75.06 97 ILE A C 1
ATOM 735 O O . ILE A 1 97 ? -9.088 -3.705 1.275 1.00 75.06 97 ILE A O 1
ATOM 739 N N . GLU A 1 98 ? -11.274 -3.923 0.782 1.00 79.94 98 GLU A N 1
ATOM 740 C CA . GLU A 1 98 ? -11.098 -3.807 -0.663 1.00 79.94 98 GLU A CA 1
ATOM 741 C C . GLU A 1 98 ? -10.703 -2.356 -1.006 1.00 79.94 98 GLU A C 1
ATOM 743 O O . GLU A 1 98 ? -11.505 -1.432 -0.816 1.00 79.94 98 GLU A O 1
ATOM 748 N N . PRO A 1 99 ? -9.469 -2.100 -1.483 1.00 84.94 99 PRO A N 1
ATOM 749 C CA . PRO A 1 99 ? -9.088 -0.768 -1.926 1.00 84.94 99 PRO A CA 1
ATOM 750 C C . PRO A 1 99 ? -9.876 -0.407 -3.191 1.00 84.94 99 PRO A C 1
ATOM 752 O O . PRO A 1 99 ? -10.125 -1.252 -4.049 1.00 84.94 99 PRO A O 1
ATOM 755 N N . SER A 1 100 ? -10.220 0.872 -3.367 1.00 88.94 100 SER A N 1
ATOM 756 C CA . SER A 1 100 ? -10.947 1.329 -4.565 1.00 88.94 100 SER A CA 1
ATOM 757 C C . SER A 1 100 ? -10.101 1.258 -5.843 1.00 88.94 100 SER A C 1
ATOM 759 O O . SER A 1 100 ? -10.613 1.463 -6.944 1.00 88.94 100 SER A O 1
ATOM 761 N N . GLY A 1 101 ? -8.789 1.032 -5.702 1.00 89.81 101 GLY A N 1
ATOM 762 C CA . GLY A 1 101 ? -7.812 1.008 -6.788 1.00 89.81 101 GLY A CA 1
ATOM 763 C C . GLY A 1 101 ? -7.426 2.401 -7.294 1.00 89.81 101 GLY A C 1
ATOM 764 O O . GLY A 1 101 ? -6.568 2.526 -8.172 1.00 89.81 101 GLY A O 1
ATOM 765 N N . SER A 1 102 ? -8.018 3.465 -6.744 1.00 92.94 102 SER A N 1
ATOM 766 C CA . SER A 1 102 ? -7.719 4.843 -7.143 1.00 92.94 102 SER A CA 1
ATOM 767 C C . SER A 1 102 ? -6.282 5.247 -6.797 1.00 92.94 102 SER A C 1
ATOM 769 O O . SER A 1 102 ? -5.633 5.943 -7.585 1.00 92.94 102 SER A O 1
ATOM 771 N N . GLY A 1 103 ? -5.752 4.753 -5.675 1.00 92.06 103 GLY A N 1
ATOM 772 C CA . GLY A 1 103 ? -4.363 4.919 -5.268 1.00 92.06 103 GLY A CA 1
ATOM 773 C C . GLY A 1 103 ? -3.411 4.213 -6.222 1.00 92.06 103 GLY A C 1
ATOM 774 O O . GLY A 1 103 ? -2.454 4.827 -6.692 1.00 92.06 103 GLY A O 1
ATOM 775 N N . ALA A 1 104 ? -3.708 2.963 -6.588 1.00 94.81 104 ALA A N 1
ATOM 776 C CA . ALA A 1 104 ? -2.914 2.205 -7.554 1.00 94.81 104 ALA A CA 1
ATOM 777 C C . ALA A 1 104 ? -2.874 2.892 -8.928 1.00 94.81 104 ALA A C 1
ATOM 779 O O . ALA A 1 104 ? -1.810 3.073 -9.519 1.00 94.81 104 ALA A O 1
ATOM 780 N N . PHE A 1 105 ? -4.024 3.354 -9.420 1.00 94.62 105 PHE A N 1
ATOM 781 C CA . PHE A 1 105 ? -4.099 4.061 -10.695 1.00 94.62 105 PHE A CA 1
ATOM 782 C C . PHE A 1 105 ? -3.341 5.398 -10.664 1.00 94.62 105 PHE A C 1
ATOM 784 O O . PHE A 1 105 ? -2.530 5.681 -11.551 1.00 94.62 105 PHE A O 1
ATOM 791 N N . GLY A 1 106 ? -3.549 6.210 -9.621 1.00 95.00 106 GLY A N 1
ATOM 792 C CA . GLY A 1 106 ? -2.845 7.483 -9.450 1.00 95.00 106 GLY A CA 1
ATOM 793 C C . GLY A 1 106 ? -1.333 7.301 -9.308 1.00 95.00 106 GLY A C 1
ATOM 794 O O . GLY A 1 106 ? -0.551 8.022 -9.933 1.00 95.00 106 GLY A O 1
ATOM 795 N N . GLY A 1 107 ? -0.923 6.289 -8.546 1.00 95.88 107 GLY A N 1
ATOM 796 C CA . GLY A 1 107 ? 0.466 5.890 -8.387 1.00 95.88 107 GLY A CA 1
ATOM 797 C C . GLY A 1 107 ? 1.098 5.451 -9.706 1.00 95.88 107 GLY A C 1
ATOM 798 O O . GLY A 1 107 ? 2.200 5.892 -10.027 1.00 95.88 107 GLY A O 1
ATOM 799 N N . MET A 1 108 ? 0.387 4.664 -10.517 1.00 96.50 108 MET A N 1
ATOM 800 C CA . MET A 1 108 ? 0.861 4.226 -11.830 1.00 96.50 108 MET A CA 1
ATOM 801 C C . MET A 1 108 ? 1.092 5.401 -12.783 1.00 96.50 108 MET A C 1
ATOM 803 O O . MET A 1 108 ? 2.126 5.462 -13.447 1.00 96.50 108 MET A O 1
ATOM 807 N N . LEU A 1 109 ? 0.175 6.370 -12.826 1.00 94.31 109 LEU A N 1
ATOM 808 C CA . LEU A 1 109 ? 0.346 7.570 -13.648 1.00 94.31 109 LEU A CA 1
ATOM 809 C C . LEU A 1 109 ? 1.546 8.410 -13.193 1.00 94.31 109 LEU A C 1
ATOM 811 O O . LEU A 1 109 ? 2.356 8.831 -14.022 1.00 94.31 109 LEU A O 1
ATOM 815 N N . ALA A 1 110 ? 1.681 8.635 -11.884 1.00 95.88 110 ALA A N 1
ATOM 816 C CA . ALA A 1 110 ? 2.786 9.407 -11.321 1.00 95.88 110 ALA A CA 1
ATOM 817 C C . ALA A 1 110 ? 4.140 8.712 -11.538 1.00 95.88 110 ALA A C 1
ATOM 819 O O . ALA A 1 110 ? 5.108 9.347 -11.961 1.00 95.88 110 ALA A O 1
ATOM 820 N N . GLY A 1 111 ? 4.198 7.402 -11.299 1.00 95.94 111 GLY A N 1
ATOM 821 C CA . GLY A 1 111 ? 5.388 6.587 -11.501 1.00 95.94 111 GLY A CA 1
ATOM 822 C C . GLY A 1 111 ? 5.780 6.475 -12.974 1.00 95.94 111 GLY A C 1
ATOM 823 O O . GLY A 1 111 ? 6.951 6.636 -13.314 1.00 95.94 111 GLY A O 1
ATOM 824 N N . GLY A 1 112 ? 4.806 6.300 -13.871 1.00 94.06 112 GLY A N 1
ATOM 825 C CA . GLY A 1 112 ? 5.040 6.300 -15.314 1.00 94.06 112 GLY A CA 1
ATOM 826 C C . GLY A 1 112 ? 5.579 7.642 -15.810 1.00 94.06 112 GLY A C 1
ATOM 827 O O . GLY A 1 112 ? 6.560 7.679 -16.551 1.00 94.06 112 GLY A O 1
ATOM 828 N N . ALA A 1 113 ? 5.011 8.755 -15.336 1.00 93.75 113 ALA A N 1
ATOM 829 C CA . ALA A 1 113 ? 5.517 10.091 -15.642 1.00 93.75 113 ALA A CA 1
ATOM 830 C C . ALA A 1 113 ? 6.950 10.306 -15.120 1.00 93.75 113 ALA A C 1
ATOM 832 O O . ALA A 1 113 ? 7.784 10.873 -15.827 1.00 93.75 113 ALA A O 1
ATOM 833 N N . ALA A 1 114 ? 7.266 9.814 -13.918 1.00 95.06 114 ALA A N 1
ATOM 834 C CA . ALA A 1 114 ? 8.618 9.860 -13.361 1.00 95.06 114 ALA A CA 1
ATOM 835 C C . ALA A 1 114 ? 9.619 8.989 -14.144 1.00 95.06 114 ALA A C 1
ATOM 837 O O . ALA A 1 114 ? 10.809 9.302 -14.176 1.00 95.06 114 ALA A O 1
ATOM 838 N N . GLY A 1 115 ? 9.142 7.930 -14.805 1.00 94.19 115 GLY A N 1
ATOM 839 C CA . GLY A 1 115 ? 9.929 7.048 -15.664 1.00 94.19 115 GLY A CA 1
ATOM 840 C C . GLY A 1 115 ? 10.291 7.629 -17.036 1.00 94.19 115 GLY A C 1
ATOM 841 O O . GLY A 1 115 ? 11.206 7.120 -17.681 1.00 94.19 115 GLY A O 1
ATOM 842 N N . LEU A 1 116 ? 9.637 8.712 -17.478 1.00 94.75 116 LEU A N 1
ATOM 843 C CA . LEU A 1 116 ? 9.839 9.308 -18.810 1.00 94.75 116 LEU A CA 1
ATOM 844 C C . LEU A 1 116 ? 11.302 9.657 -19.158 1.00 94.75 116 LEU A C 1
ATOM 846 O O . LEU A 1 116 ? 11.702 9.384 -20.292 1.00 94.75 116 LEU A O 1
ATOM 850 N N . PRO A 1 117 ? 12.134 10.212 -18.249 1.00 94.38 117 PRO A N 1
ATOM 851 C CA . PRO A 1 117 ? 13.542 10.501 -18.543 1.00 94.38 117 PRO A CA 1
ATOM 852 C C . PRO A 1 117 ? 14.380 9.256 -18.863 1.00 94.38 117 PRO A C 1
ATOM 854 O O . PRO A 1 117 ? 15.445 9.377 -19.464 1.00 94.38 117 PRO A O 1
ATOM 857 N N . PHE A 1 118 ? 13.899 8.073 -18.477 1.00 86.62 118 PHE A N 1
ATOM 858 C CA . PHE A 1 118 ? 14.550 6.779 -18.682 1.00 86.62 118 PHE A CA 1
ATOM 859 C C . PHE A 1 118 ? 13.960 6.008 -19.880 1.00 86.62 118 PHE A C 1
ATOM 861 O O . PHE A 1 118 ? 14.272 4.838 -20.087 1.00 86.62 118 PHE A O 1
ATOM 868 N N . GLY A 1 119 ? 13.111 6.656 -20.687 1.00 85.44 119 GLY A N 1
ATOM 869 C CA . GLY A 1 119 ? 12.525 6.078 -21.896 1.00 85.44 119 GLY A CA 1
ATOM 870 C C . GLY A 1 119 ? 11.350 5.121 -21.637 1.00 85.44 119 GLY A C 1
ATOM 871 O O . GLY A 1 119 ? 10.839 5.043 -20.519 1.00 85.44 119 GLY A O 1
ATOM 872 N N . PRO A 1 120 ? 10.890 4.385 -22.670 1.00 80.75 120 PRO A N 1
ATOM 873 C CA . PRO A 1 120 ? 9.689 3.547 -22.584 1.00 80.75 120 PRO A CA 1
ATOM 874 C C . PRO A 1 120 ? 9.764 2.464 -21.502 1.00 80.75 120 PRO A C 1
ATOM 876 O O . PRO A 1 120 ? 8.799 2.267 -20.770 1.00 80.75 120 PRO A O 1
ATOM 879 N N . ALA A 1 121 ? 10.921 1.810 -21.352 1.00 80.69 121 ALA A N 1
ATOM 880 C CA . ALA A 1 121 ? 11.133 0.818 -20.298 1.00 80.69 121 ALA A CA 1
ATOM 881 C C . ALA A 1 121 ? 11.005 1.446 -18.898 1.00 80.69 121 ALA A C 1
ATOM 883 O O . ALA A 1 121 ? 10.351 0.883 -18.021 1.00 80.69 121 ALA A O 1
ATOM 884 N N . GLY A 1 122 ? 11.548 2.654 -18.713 1.00 84.69 122 GLY A N 1
ATOM 885 C CA . GLY A 1 122 ? 11.420 3.418 -17.475 1.00 84.69 122 GLY A CA 1
ATOM 886 C C . GLY A 1 122 ? 9.976 3.766 -17.122 1.00 84.69 122 GLY A C 1
ATOM 887 O O . GLY A 1 122 ? 9.602 3.669 -15.958 1.00 84.69 122 GLY A O 1
ATOM 888 N N . VAL A 1 123 ? 9.145 4.118 -18.109 1.00 91.94 123 VAL A N 1
ATOM 889 C CA . VAL A 1 123 ? 7.709 4.389 -17.904 1.00 91.94 123 VAL A CA 1
ATOM 890 C C . VAL A 1 123 ? 6.975 3.144 -17.406 1.00 91.94 123 VAL A C 1
ATOM 892 O O . VAL A 1 123 ? 6.176 3.246 -16.479 1.00 91.94 123 VAL A O 1
ATOM 895 N N . VAL A 1 124 ? 7.254 1.969 -17.981 1.00 89.06 124 VAL A N 1
ATOM 896 C CA . VAL A 1 124 ? 6.611 0.708 -17.570 1.00 89.06 124 VAL A CA 1
ATOM 897 C C . VAL A 1 124 ? 7.014 0.336 -16.143 1.00 89.06 124 VAL A C 1
ATOM 899 O O . VAL A 1 124 ? 6.150 0.123 -15.295 1.00 89.06 124 VAL A O 1
ATOM 902 N N . VAL A 1 125 ? 8.320 0.322 -15.853 1.00 88.75 125 VAL A N 1
ATOM 903 C CA . VAL A 1 125 ? 8.835 -0.003 -14.512 1.00 88.75 125 VAL A CA 1
ATOM 904 C C . VAL A 1 125 ? 8.351 1.018 -13.482 1.00 88.75 125 VAL A C 1
ATOM 906 O O . VAL A 1 125 ? 7.878 0.646 -12.408 1.00 88.75 125 VAL A O 1
ATOM 909 N N . GLY A 1 126 ? 8.413 2.305 -13.825 1.00 93.81 126 GLY A N 1
ATOM 910 C CA . GLY A 1 126 ? 7.927 3.392 -12.986 1.00 93.81 126 GLY A CA 1
ATOM 911 C C . GLY A 1 126 ? 6.432 3.279 -12.708 1.00 93.81 126 GLY A C 1
ATOM 912 O O . GLY A 1 126 ? 6.019 3.450 -11.566 1.00 93.81 126 GLY A O 1
ATOM 913 N N . GLY A 1 127 ? 5.625 2.936 -13.714 1.00 93.94 127 GLY A N 1
ATOM 914 C CA . GLY A 1 127 ? 4.186 2.737 -13.564 1.00 93.94 127 GLY A CA 1
ATOM 915 C C . GLY A 1 127 ? 3.842 1.586 -12.621 1.00 93.94 127 GLY A C 1
ATOM 916 O O . GLY A 1 127 ? 3.042 1.769 -11.709 1.00 93.94 127 GLY A O 1
ATOM 917 N N . ILE A 1 128 ? 4.485 0.425 -12.772 1.00 93.12 128 ILE A N 1
ATOM 918 C CA . ILE A 1 128 ? 4.239 -0.732 -11.894 1.00 93.12 128 ILE A CA 1
ATOM 919 C C . ILE A 1 128 ? 4.608 -0.396 -10.442 1.00 93.12 128 ILE A C 1
ATOM 921 O O . ILE A 1 128 ? 3.794 -0.579 -9.538 1.00 93.12 128 ILE A O 1
ATOM 925 N N . LEU A 1 129 ? 5.808 0.150 -10.213 1.00 93.38 129 LEU A N 1
ATOM 926 C CA . LEU A 1 129 ? 6.256 0.529 -8.868 1.00 93.38 129 LEU A CA 1
ATOM 927 C C . LEU A 1 129 ? 5.371 1.618 -8.258 1.00 93.38 129 LEU A C 1
ATOM 929 O O . LEU A 1 129 ? 5.001 1.537 -7.088 1.00 93.38 129 LEU A O 1
ATOM 933 N N . GLY A 1 130 ? 5.009 2.619 -9.059 1.00 95.81 130 GLY A N 1
ATOM 934 C CA . GLY A 1 130 ? 4.109 3.682 -8.648 1.00 95.81 130 GLY A CA 1
ATOM 935 C C . GLY A 1 130 ? 2.746 3.139 -8.235 1.00 95.81 130 GLY A C 1
ATOM 936 O O . GLY A 1 130 ? 2.229 3.542 -7.197 1.00 95.81 130 GLY A O 1
ATOM 937 N N . GLY A 1 131 ? 2.189 2.190 -8.991 1.00 96.50 131 GLY A N 1
ATOM 938 C CA . GLY A 1 131 ? 0.908 1.568 -8.669 1.00 96.50 131 GLY A CA 1
ATOM 939 C C . GLY A 1 131 ? 0.936 0.753 -7.379 1.00 96.50 131 GLY A C 1
ATOM 940 O O . GLY A 1 131 ? 0.042 0.905 -6.551 1.00 96.50 131 GLY A O 1
ATOM 941 N N . LEU A 1 132 ? 1.990 -0.036 -7.148 1.00 92.94 132 LEU A N 1
ATOM 942 C CA . LEU A 1 132 ? 2.154 -0.787 -5.897 1.00 92.94 132 LEU A CA 1
ATOM 943 C C . LEU A 1 132 ? 2.218 0.144 -4.677 1.00 92.94 132 LEU A C 1
ATOM 945 O O . LEU A 1 132 ? 1.513 -0.073 -3.694 1.00 92.94 132 LEU A O 1
ATOM 949 N N . ILE A 1 133 ? 3.016 1.214 -4.758 1.00 94.12 133 ILE A N 1
ATOM 950 C CA . ILE A 1 133 ? 3.132 2.209 -3.680 1.00 94.12 133 ILE A CA 1
ATOM 951 C C . ILE A 1 133 ? 1.805 2.951 -3.479 1.00 94.12 133 ILE A C 1
ATOM 953 O O . ILE A 1 133 ? 1.386 3.186 -2.348 1.00 94.12 133 ILE A O 1
ATOM 957 N N . GLY A 1 134 ? 1.136 3.322 -4.571 1.00 93.88 134 GLY A N 1
ATOM 958 C CA . GLY A 1 134 ? -0.145 4.016 -4.523 1.00 93.88 134 GLY A CA 1
ATOM 959 C C . GLY A 1 134 ? -1.244 3.189 -3.855 1.00 93.88 134 GLY A C 1
ATOM 960 O O . GLY A 1 134 ? -2.013 3.735 -3.066 1.00 93.88 134 GLY A O 1
ATOM 961 N N . ASN A 1 135 ? -1.282 1.879 -4.116 1.00 93.75 135 ASN A N 1
ATOM 962 C CA . ASN A 1 135 ? -2.216 0.956 -3.472 1.00 93.75 135 ASN A CA 1
ATOM 963 C C . ASN A 1 135 ? -1.981 0.860 -1.957 1.00 93.75 135 ASN A C 1
ATOM 965 O O . ASN A 1 135 ? -2.922 0.926 -1.173 1.00 93.75 135 ASN A O 1
ATOM 969 N N . GLU A 1 136 ? -0.717 0.764 -1.542 1.00 90.75 136 GLU A N 1
ATOM 970 C CA . GLU A 1 136 ? -0.341 0.679 -0.126 1.00 90.75 136 GLU A CA 1
ATOM 971 C C . GLU A 1 136 ? -0.747 1.943 0.653 1.00 90.75 136 GLU A C 1
ATOM 973 O O . GLU A 1 136 ? -1.282 1.862 1.758 1.00 90.75 136 GLU A O 1
ATOM 978 N N . ILE A 1 137 ? -0.556 3.128 0.060 1.00 92.50 137 ILE A N 1
ATOM 979 C CA . ILE A 1 137 ? -0.977 4.402 0.667 1.00 92.50 137 ILE A CA 1
ATOM 980 C C . ILE A 1 137 ? -2.503 4.459 0.821 1.00 92.50 137 ILE A C 1
ATOM 982 O O . ILE A 1 137 ? -3.009 4.948 1.831 1.00 92.50 137 ILE A O 1
ATOM 986 N N . GLU A 1 138 ? -3.247 3.980 -0.175 1.00 91.19 138 GLU A N 1
ATOM 987 C CA . GLU A 1 138 ? -4.706 3.910 -0.102 1.00 91.19 138 GLU A CA 1
ATOM 988 C C . GLU A 1 138 ? -5.169 2.963 1.011 1.00 91.19 138 GLU A C 1
ATOM 990 O O . GLU A 1 138 ? -5.991 3.360 1.837 1.00 91.19 138 GLU A O 1
ATOM 995 N N . TYR A 1 139 ? -4.591 1.762 1.081 1.00 89.75 139 TYR A N 1
ATOM 996 C CA . TYR A 1 139 ? -4.898 0.779 2.119 1.00 89.75 139 TYR A CA 1
ATOM 997 C C . TYR A 1 139 ? -4.666 1.344 3.527 1.00 89.75 139 TYR A C 1
ATOM 999 O O . TYR A 1 139 ? -5.532 1.239 4.397 1.00 89.75 139 TYR A O 1
ATOM 1007 N N . GLN A 1 140 ? -3.539 2.030 3.746 1.00 89.56 140 GLN A N 1
ATOM 1008 C CA . GLN A 1 140 ? -3.243 2.665 5.034 1.00 89.56 140 GLN A CA 1
ATOM 1009 C C . GLN A 1 140 ? -4.243 3.776 5.381 1.00 89.56 140 GLN A C 1
ATOM 1011 O O . GLN A 1 140 ? -4.741 3.817 6.505 1.00 89.56 140 GLN A O 1
ATOM 1016 N N . ASN A 1 141 ? -4.606 4.631 4.420 1.00 90.19 141 ASN A N 1
ATOM 1017 C CA . ASN A 1 141 ? -5.595 5.690 4.643 1.00 90.19 141 ASN A CA 1
ATOM 1018 C C . ASN A 1 141 ? -6.987 5.134 4.974 1.00 90.19 141 ASN A C 1
ATOM 1020 O O . ASN A 1 141 ? -7.681 5.691 5.827 1.00 90.19 141 ASN A O 1
ATOM 1024 N N . LEU A 1 142 ? -7.406 4.049 4.315 1.00 89.25 142 LEU A N 1
ATOM 1025 C CA . LEU A 1 142 ? -8.679 3.388 4.606 1.00 89.25 142 LEU A CA 1
ATOM 1026 C C . LEU A 1 142 ? -8.664 2.763 6.003 1.00 89.25 142 LEU A C 1
ATOM 1028 O O . LEU A 1 142 ? -9.591 2.989 6.781 1.00 89.25 142 LEU A O 1
ATOM 1032 N N . LYS A 1 143 ? -7.571 2.080 6.365 1.00 87.00 143 LYS A N 1
ATOM 1033 C CA . LYS A 1 143 ? -7.373 1.500 7.700 1.00 87.00 143 LYS A CA 1
ATOM 1034 C C . LYS A 1 143 ? -7.429 2.564 8.797 1.00 87.00 143 LYS A C 1
ATOM 1036 O O . LYS A 1 143 ? -8.072 2.355 9.824 1.00 87.00 143 LYS A O 1
ATOM 1041 N N . GLU A 1 144 ? -6.807 3.722 8.584 1.00 87.81 144 GLU A N 1
ATOM 1042 C CA . GLU A 1 144 ? -6.866 4.847 9.525 1.00 87.81 144 GLU A CA 1
ATOM 1043 C C . GLU A 1 144 ? -8.275 5.444 9.643 1.00 87.81 144 GLU A C 1
ATOM 1045 O O . GLU A 1 144 ? -8.738 5.710 10.756 1.00 87.81 144 GLU A O 1
ATOM 1050 N N . GLN A 1 145 ? -8.983 5.632 8.524 1.00 89.00 145 GLN A N 1
ATOM 1051 C CA . GLN A 1 145 ? -10.356 6.150 8.529 1.00 89.00 145 GLN A CA 1
ATOM 1052 C C . GLN A 1 145 ? -11.324 5.198 9.232 1.00 89.00 145 GLN A C 1
ATOM 1054 O O . GLN A 1 145 ? -12.178 5.642 10.004 1.00 89.00 145 GLN A O 1
ATOM 1059 N N . GLU A 1 146 ? -11.183 3.895 9.003 1.00 85.81 146 GLU A N 1
ATOM 1060 C CA . GLU A 1 146 ? -12.014 2.885 9.642 1.00 85.81 146 GLU A CA 1
ATOM 1061 C C . GLU A 1 146 ? -11.721 2.792 11.141 1.00 85.81 146 GLU A C 1
ATOM 1063 O O . GLU A 1 146 ? -12.648 2.831 11.951 1.00 85.81 146 GLU A O 1
ATOM 1068 N N . GLN A 1 147 ? -10.445 2.801 11.542 1.00 84.69 147 GLN A N 1
ATOM 1069 C CA . GLN A 1 147 ? -10.068 2.874 12.956 1.00 84.69 147 GLN A CA 1
ATOM 1070 C C . GLN A 1 147 ? -10.600 4.140 13.635 1.00 84.69 147 GLN A C 1
ATOM 1072 O O . GLN A 1 147 ? -11.090 4.065 14.763 1.00 84.69 147 GLN A O 1
ATOM 1077 N N . ALA A 1 148 ? -10.545 5.297 12.968 1.00 86.38 148 ALA A N 1
ATOM 1078 C CA . ALA A 1 148 ? -11.105 6.539 13.492 1.00 86.38 148 ALA A CA 1
ATOM 1079 C C . ALA A 1 148 ? -12.628 6.438 13.667 1.00 86.38 148 ALA A C 1
ATOM 1081 O O . ALA A 1 148 ? -13.152 6.765 14.732 1.00 86.38 148 ALA A O 1
ATOM 1082 N N . ARG A 1 149 ? -13.334 5.899 12.666 1.00 85.56 149 ARG A N 1
ATOM 1083 C CA . ARG A 1 149 ? -14.787 5.695 12.709 1.00 85.56 149 ARG A CA 1
ATOM 1084 C C . ARG A 1 149 ? -15.200 4.715 13.810 1.00 85.56 149 ARG A C 1
ATOM 1086 O O . ARG A 1 149 ? -16.149 4.989 14.543 1.00 85.56 149 ARG A O 1
ATOM 1093 N N . LEU A 1 150 ? -14.486 3.600 13.955 1.00 83.44 150 LEU A N 1
ATOM 1094 C CA . LEU A 1 150 ? -14.719 2.609 15.009 1.00 83.44 150 LEU A CA 1
ATOM 1095 C C . LEU A 1 150 ? -14.450 3.193 16.394 1.00 83.44 150 LEU A C 1
ATOM 1097 O O . LEU A 1 150 ? -15.214 2.953 17.326 1.00 83.44 150 LEU A O 1
ATOM 1101 N N . LYS A 1 151 ? -13.395 4.001 16.529 1.00 83.62 151 LYS A N 1
ATOM 1102 C CA . LYS A 1 151 ? -13.072 4.707 17.768 1.00 83.62 151 LYS A CA 1
ATOM 1103 C C . LYS A 1 151 ? -14.173 5.698 18.149 1.00 83.62 151 LYS A C 1
ATOM 1105 O O . LYS A 1 151 ? -14.597 5.701 19.304 1.00 83.62 151 LYS A O 1
ATOM 1110 N N . ASP A 1 152 ? -14.681 6.477 17.199 1.00 87.19 152 ASP A N 1
ATOM 1111 C CA . ASP A 1 152 ? -15.788 7.409 17.432 1.00 87.19 152 ASP A CA 1
ATOM 1112 C C . ASP A 1 152 ? -17.082 6.675 17.819 1.00 87.19 152 ASP A C 1
ATOM 1114 O O . ASP A 1 152 ? -17.739 7.055 18.794 1.00 87.19 152 ASP A O 1
ATOM 1118 N N . ALA A 1 153 ? -17.406 5.572 17.134 1.00 83.06 153 ALA A N 1
ATOM 1119 C CA . ALA A 1 153 ? -18.552 4.725 17.465 1.00 83.06 153 ALA A CA 1
ATOM 1120 C C . ALA A 1 153 ? -18.423 4.101 18.865 1.00 83.06 153 ALA A C 1
ATOM 1122 O O . ALA A 1 153 ? -19.376 4.121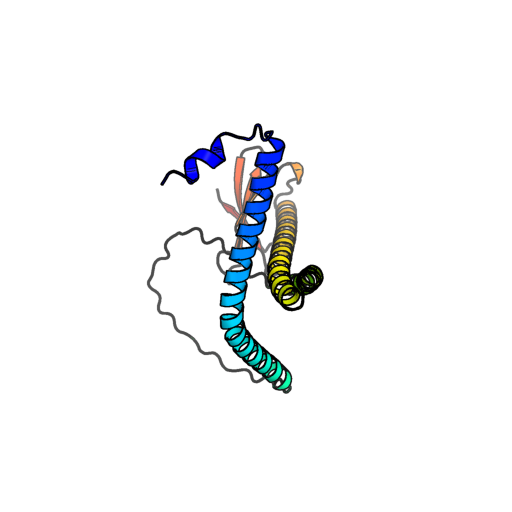 19.646 1.00 83.06 153 ALA A O 1
ATOM 1123 N N . ALA A 1 154 ? -17.235 3.608 19.224 1.00 79.75 154 ALA A N 1
ATOM 1124 C CA . ALA A 1 154 ? -16.954 3.044 20.541 1.00 79.75 154 ALA A CA 1
ATOM 1125 C C . ALA A 1 154 ? -17.023 4.094 21.662 1.00 79.75 154 ALA A C 1
ATOM 1127 O O . ALA A 1 154 ? -17.503 3.802 22.760 1.00 79.75 154 ALA A O 1
ATOM 1128 N N . TYR A 1 155 ? -16.589 5.333 21.409 1.00 81.31 155 TYR A N 1
ATOM 1129 C CA . TYR A 1 155 ? -16.740 6.414 22.383 1.00 81.31 155 TYR A CA 1
ATOM 1130 C C . TYR A 1 155 ? -18.201 6.811 22.588 1.00 81.31 155 TYR A C 1
ATOM 1132 O O . TYR A 1 155 ? -18.620 6.990 23.733 1.00 81.31 155 TYR A O 1
ATOM 1140 N N . ASP A 1 156 ? -18.981 6.926 21.513 1.00 84.62 156 ASP A N 1
ATOM 1141 C CA . ASP A 1 156 ? -20.410 7.233 21.596 1.00 84.62 156 ASP A CA 1
ATOM 1142 C C . ASP A 1 156 ? -21.176 6.110 22.323 1.00 84.62 156 ASP A C 1
ATOM 1144 O O . ASP A 1 156 ? -21.973 6.370 23.229 1.00 84.62 156 ASP A O 1
ATOM 1148 N N . ALA A 1 157 ? -20.835 4.850 22.033 1.00 79.31 157 ALA A N 1
ATOM 1149 C CA . ALA A 1 157 ? -21.321 3.663 22.734 1.00 79.31 157 ALA A CA 1
ATOM 1150 C C . ALA A 1 157 ? -21.135 3.741 24.251 1.00 79.31 157 ALA A C 1
ATOM 1152 O O . ALA A 1 157 ? -22.081 3.609 25.037 1.00 79.31 157 ALA A O 1
ATOM 1153 N N . LEU A 1 158 ? -19.886 3.966 24.658 1.00 76.69 158 LEU A N 1
ATOM 1154 C CA . LEU A 1 158 ? -19.494 4.068 26.054 1.00 76.69 158 LEU A CA 1
ATOM 1155 C C . LEU A 1 158 ? -20.192 5.233 26.738 1.00 76.69 158 LEU A C 1
ATOM 1157 O O . LEU A 1 158 ? -20.682 5.072 27.858 1.00 76.69 158 LEU A O 1
ATOM 1161 N N . PHE A 1 159 ? -20.253 6.390 26.078 1.00 83.69 159 PHE A N 1
ATOM 1162 C CA . PHE A 1 159 ? -20.856 7.592 26.636 1.00 83.69 159 PHE A CA 1
ATOM 1163 C C . PHE A 1 159 ? -22.344 7.383 26.930 1.00 83.69 159 PHE A C 1
ATOM 1165 O O . PHE A 1 159 ? -22.800 7.695 28.033 1.00 83.69 159 PHE A O 1
ATOM 1172 N N . ARG A 1 160 ? -23.087 6.787 25.987 1.00 83.12 160 ARG A N 1
ATOM 1173 C CA . ARG A 1 160 ? -24.520 6.501 26.150 1.00 83.12 160 ARG A CA 1
ATOM 1174 C C . ARG A 1 160 ? -24.802 5.522 27.290 1.00 83.12 160 ARG A C 1
ATOM 1176 O O . ARG A 1 160 ? -25.777 5.718 28.011 1.00 83.12 160 ARG A O 1
ATOM 1183 N N . HIS A 1 161 ? -23.969 4.493 27.471 1.00 78.06 161 HIS A N 1
ATOM 1184 C CA . HIS A 1 161 ? -24.221 3.453 28.477 1.00 78.06 161 HIS A CA 1
ATOM 1185 C C . HIS A 1 161 ? -23.679 3.767 29.872 1.00 78.06 161 HIS A C 1
ATOM 1187 O O . HIS A 1 161 ? -24.306 3.404 30.865 1.00 78.06 161 HIS A O 1
ATOM 1193 N N . THR A 1 162 ? -22.519 4.413 29.972 1.00 78.25 162 THR A N 1
ATOM 1194 C CA . THR A 1 162 ? -21.829 4.598 31.261 1.00 78.25 162 THR A CA 1
ATOM 1195 C C . THR A 1 162 ? -21.968 6.010 31.825 1.00 78.25 162 THR A C 1
ATOM 1197 O O . THR A 1 162 ? -21.738 6.216 33.015 1.00 78.25 162 THR A O 1
ATOM 1200 N N . GLY A 1 163 ? -22.327 6.999 30.995 1.00 80.38 163 GLY A N 1
ATOM 1201 C CA . GLY A 1 163 ? -22.340 8.412 31.385 1.00 80.38 163 GLY A CA 1
ATOM 1202 C C . GLY A 1 163 ? -20.950 8.983 31.708 1.00 80.38 163 GLY A C 1
ATOM 1203 O O . GLY A 1 163 ? -20.846 10.084 32.257 1.00 80.38 163 GLY A O 1
ATOM 1204 N N . LEU A 1 164 ? -19.874 8.249 31.402 1.00 76.25 164 LEU A N 1
ATOM 1205 C CA . LEU A 1 164 ? -18.501 8.683 31.639 1.00 76.25 164 LEU A CA 1
ATOM 1206 C C . LEU A 1 164 ? -18.107 9.768 30.633 1.00 76.25 164 LEU A C 1
ATOM 1208 O O . LEU A 1 164 ? -18.316 9.634 29.432 1.00 76.25 164 LEU A O 1
ATOM 1212 N N . ARG A 1 165 ? -17.506 10.861 31.114 1.00 70.38 165 ARG A N 1
ATOM 1213 C CA . ARG A 1 165 ? -16.985 11.930 30.245 1.00 70.38 165 ARG A CA 1
ATOM 1214 C C . ARG A 1 165 ? -15.697 11.472 29.545 1.00 70.38 165 ARG A C 1
ATOM 1216 O O . ARG A 1 165 ? -14.826 10.907 30.209 1.00 70.38 165 ARG A O 1
ATOM 1223 N N . GLN A 1 166 ? -15.551 11.807 28.255 1.00 65.94 166 GLN A N 1
ATOM 1224 C CA . GLN A 1 166 ? -14.417 11.447 27.374 1.00 65.94 166 GLN A CA 1
ATOM 1225 C C . GLN A 1 166 ? -13.029 11.592 28.025 1.00 65.94 166 GLN A C 1
ATOM 1227 O O . GLN A 1 166 ? -12.154 10.766 27.803 1.00 65.94 166 GLN A O 1
ATOM 1232 N N . ASN A 1 167 ? -12.831 12.588 28.891 1.00 70.44 167 ASN A N 1
ATOM 1233 C CA . ASN A 1 167 ? -11.519 12.924 29.455 1.00 70.44 167 ASN A CA 1
ATOM 1234 C C . ASN A 1 167 ? -10.952 11.901 30.464 1.00 70.44 167 ASN A C 1
ATOM 1236 O O . ASN A 1 167 ? -9.872 12.134 31.001 1.00 70.44 167 ASN A O 1
ATOM 1240 N N . THR A 1 168 ? -11.670 10.818 30.783 1.00 75.38 168 THR A N 1
ATOM 1241 C CA . THR A 1 168 ? -11.250 9.852 31.825 1.00 75.38 168 THR A CA 1
ATOM 1242 C C . THR A 1 168 ? -10.845 8.486 31.265 1.00 75.38 168 THR A C 1
ATOM 1244 O O . THR A 1 168 ? -10.307 7.672 32.014 1.00 75.38 168 THR A O 1
ATOM 1247 N N . ILE A 1 169 ? -11.098 8.230 29.977 1.00 78.12 169 ILE A N 1
ATOM 1248 C CA . ILE A 1 169 ? -10.952 6.905 29.369 1.00 78.12 169 ILE A CA 1
ATOM 1249 C C . ILE A 1 169 ? -9.871 6.958 28.289 1.00 78.12 169 ILE A C 1
ATOM 1251 O O . ILE A 1 169 ? -10.017 7.647 27.280 1.00 78.12 169 ILE A O 1
ATOM 1255 N N . GLU A 1 170 ? -8.800 6.200 28.494 1.00 80.50 170 GLU A N 1
ATOM 1256 C CA . GLU A 1 170 ? -7.773 5.958 27.481 1.00 80.50 170 GLU A CA 1
ATOM 1257 C C . GLU A 1 170 ? -8.077 4.619 26.800 1.00 80.50 170 GLU A C 1
ATOM 1259 O O . GLU A 1 170 ? -8.146 3.583 27.463 1.00 80.50 170 GLU A O 1
ATOM 1264 N N . LEU A 1 171 ? -8.310 4.639 25.488 1.00 79.50 171 LEU A N 1
ATOM 1265 C CA . LEU A 1 171 ? -8.426 3.424 24.684 1.00 79.50 171 LEU A CA 1
ATOM 1266 C C . LEU A 1 171 ? -7.015 2.851 24.493 1.00 79.50 171 LEU A C 1
ATOM 1268 O O . LEU A 1 171 ? -6.157 3.534 23.937 1.00 79.50 171 LEU A O 1
ATOM 1272 N N . ILE A 1 172 ? -6.781 1.635 24.988 1.00 84.31 172 ILE A N 1
ATOM 1273 C CA . ILE A 1 172 ? -5.485 0.953 24.905 1.00 84.31 172 ILE A CA 1
ATOM 1274 C C . ILE A 1 172 ? -5.380 0.201 23.582 1.00 84.31 172 ILE A C 1
ATOM 1276 O O . ILE A 1 172 ? -4.375 0.336 22.891 1.00 84.31 172 ILE A O 1
ATOM 1280 N N . ASP A 1 173 ? -6.400 -0.596 23.260 1.00 80.56 173 ASP A N 1
ATOM 1281 C CA . ASP A 1 173 ? -6.381 -1.483 22.101 1.00 80.56 173 ASP A CA 1
ATOM 1282 C C . ASP A 1 173 ? -7.796 -1.751 21.571 1.00 80.56 173 ASP A C 1
ATOM 1284 O O . ASP A 1 173 ? -8.777 -1.723 22.326 1.00 80.56 173 ASP A O 1
ATOM 1288 N N . ILE A 1 174 ? -7.878 -2.004 20.265 1.00 78.69 174 ILE A N 1
ATOM 1289 C CA . ILE A 1 174 ? -9.081 -2.457 19.568 1.00 78.69 174 ILE A CA 1
ATOM 1290 C C . ILE A 1 174 ? -8.725 -3.775 18.891 1.00 78.69 174 ILE A C 1
ATOM 1292 O O . ILE A 1 174 ? -7.938 -3.802 17.946 1.00 78.69 174 ILE A O 1
ATOM 1296 N N . THR A 1 175 ? -9.346 -4.864 19.334 1.00 80.25 175 THR A N 1
ATOM 1297 C CA . THR A 1 175 ? -9.242 -6.147 18.638 1.00 80.25 175 THR A CA 1
ATOM 1298 C C . THR A 1 175 ? -10.485 -6.348 17.782 1.00 80.25 175 THR A C 1
ATOM 1300 O O . THR A 1 175 ? -11.611 -6.312 18.293 1.00 80.25 175 THR A O 1
ATOM 1303 N N . GLY A 1 176 ? -10.263 -6.539 16.481 1.00 74.69 176 GLY A N 1
ATOM 1304 C CA . GLY A 1 176 ? -11.316 -6.788 15.504 1.00 74.69 176 GLY A CA 1
ATOM 1305 C C . GLY A 1 176 ? -12.063 -8.107 15.718 1.00 74.69 176 GLY A C 1
ATOM 1306 O O . GLY A 1 176 ? -11.607 -8.966 16.485 1.00 74.69 176 GLY A O 1
ATOM 1307 N N . PRO A 1 177 ? -13.222 -8.266 15.055 1.00 68.94 177 PRO A N 1
ATOM 1308 C CA . PRO A 1 177 ? -13.998 -9.494 15.078 1.00 68.94 177 PRO A CA 1
ATOM 1309 C C . PRO A 1 177 ? -13.161 -10.666 14.575 1.00 68.94 177 PRO A C 1
ATOM 1311 O O . PRO A 1 177 ? -12.438 -10.562 13.588 1.00 68.94 177 PRO A O 1
ATOM 1314 N N . ARG A 1 178 ? -13.263 -11.798 15.281 1.00 60.41 178 ARG A N 1
ATOM 1315 C CA . ARG A 1 178 ? -12.450 -12.988 14.994 1.00 60.41 178 ARG A CA 1
ATOM 1316 C C . ARG A 1 178 ? -12.942 -13.798 13.783 1.00 60.41 178 ARG A C 1
ATOM 1318 O O . ARG A 1 178 ? -12.292 -14.753 13.382 1.00 60.41 178 ARG A O 1
ATOM 1325 N N . ASN A 1 179 ? -14.122 -13.471 13.269 1.00 68.44 179 ASN A N 1
ATOM 1326 C CA . ASN A 1 179 ? -14.775 -14.118 12.137 1.00 68.44 179 ASN A CA 1
ATOM 1327 C C . ASN A 1 179 ? -15.732 -13.093 11.502 1.00 68.44 179 ASN A C 1
ATOM 1329 O O . ASN A 1 179 ? -16.357 -12.320 12.230 1.00 68.44 179 ASN A O 1
ATOM 1333 N N . THR A 1 180 ? -15.866 -13.106 10.177 1.00 64.44 180 THR A N 1
ATOM 1334 C CA . THR A 1 180 ? -16.832 -12.302 9.413 1.00 64.44 180 THR A CA 1
ATOM 1335 C C . THR A 1 180 ? -18.282 -12.561 9.833 1.00 64.44 180 THR A C 1
ATOM 1337 O O . THR A 1 180 ? -19.108 -11.657 9.753 1.00 64.44 180 THR A O 1
ATOM 1340 N N . GLU A 1 181 ? -18.594 -13.750 10.360 1.00 64.69 181 GLU A N 1
ATOM 1341 C CA . GLU A 1 181 ? -19.936 -14.076 10.867 1.00 64.69 181 GLU A CA 1
ATOM 1342 C C . GLU A 1 181 ? -20.285 -13.404 12.202 1.00 64.69 181 GLU A C 1
ATOM 1344 O O . GLU A 1 181 ? -21.458 -13.352 12.570 1.00 64.69 181 GLU A O 1
ATOM 1349 N N . ASN A 1 182 ? -19.296 -12.916 12.961 1.00 65.00 182 ASN A N 1
ATOM 1350 C CA . ASN A 1 182 ? -19.523 -12.437 14.322 1.00 65.00 182 ASN A CA 1
ATOM 1351 C C . ASN A 1 182 ? -18.881 -11.063 14.524 1.00 65.00 182 ASN A C 1
ATOM 1353 O O . ASN A 1 182 ? -17.681 -10.958 14.774 1.00 65.00 182 ASN A O 1
ATOM 1357 N N . SER A 1 183 ? -19.689 -10.003 14.453 1.00 66.88 183 SER A N 1
ATOM 1358 C CA . SER A 1 183 ? -19.286 -8.589 14.522 1.00 66.88 183 SER A CA 1
ATOM 1359 C C . SER A 1 183 ? -18.940 -8.115 15.947 1.00 66.88 183 SER A C 1
ATOM 1361 O O . SER A 1 183 ? -19.266 -7.010 16.391 1.00 66.88 183 SER A O 1
ATOM 1363 N N . ASN A 1 184 ? -18.246 -8.970 16.693 1.00 69.88 184 ASN A N 1
ATOM 1364 C CA . ASN A 1 184 ? -17.887 -8.737 18.079 1.00 69.88 184 ASN A CA 1
ATOM 1365 C C . ASN A 1 184 ? -16.536 -8.039 18.165 1.00 69.88 184 ASN A C 1
ATOM 1367 O O . ASN A 1 184 ? -15.494 -8.654 17.954 1.00 69.88 184 ASN A O 1
ATOM 1371 N N . TRP A 1 185 ? -16.560 -6.762 18.534 1.00 72.62 185 TRP A N 1
ATOM 1372 C CA . TRP A 1 185 ? -15.359 -5.968 18.746 1.00 72.62 185 TRP A CA 1
ATOM 1373 C C . TRP A 1 185 ? -14.963 -5.990 20.228 1.00 72.62 185 TRP A C 1
ATOM 1375 O O . TRP A 1 185 ? -15.791 -5.870 21.142 1.00 72.62 185 TRP A O 1
ATOM 1385 N N . HIS A 1 186 ? -13.670 -6.161 20.495 1.00 76.75 186 HIS A N 1
ATOM 1386 C CA . HIS A 1 186 ? -13.133 -6.058 21.848 1.00 76.75 186 HIS A CA 1
ATOM 1387 C C . HIS A 1 186 ? -12.410 -4.734 22.012 1.00 76.75 186 HIS A C 1
ATOM 1389 O O . HIS A 1 186 ? -11.536 -4.386 21.220 1.00 76.75 186 HIS A O 1
ATOM 1395 N N . PHE A 1 187 ? -12.760 -4.019 23.075 1.00 79.00 187 PHE A N 1
ATOM 1396 C CA . PHE A 1 187 ? -12.167 -2.735 23.382 1.00 79.00 187 PHE A CA 1
ATOM 1397 C C . PHE A 1 187 ? -11.558 -2.777 24.780 1.00 79.00 187 PHE A C 1
ATOM 1399 O O . PHE A 1 187 ? -12.247 -2.990 25.785 1.00 79.00 187 PHE A O 1
ATOM 1406 N N . ASP A 1 188 ? -10.252 -2.551 24.845 1.00 79.44 188 ASP A N 1
ATOM 1407 C CA . ASP A 1 188 ? -9.530 -2.477 26.106 1.00 79.44 188 ASP A CA 1
ATOM 1408 C C . ASP A 1 188 ? -9.357 -1.013 26.504 1.00 79.44 188 ASP A C 1
ATOM 1410 O O . ASP A 1 188 ? -8.755 -0.214 25.785 1.00 79.44 188 ASP A O 1
ATOM 1414 N N . PHE A 1 189 ? -9.887 -0.650 27.673 1.00 80.69 189 PHE A N 1
ATOM 1415 C CA . PHE A 1 189 ? -9.860 0.722 28.166 1.00 80.69 189 PHE A CA 1
ATOM 1416 C C . PHE A 1 189 ? -9.116 0.829 29.495 1.00 80.69 189 PHE A C 1
ATOM 1418 O O . PHE A 1 189 ? -9.107 -0.088 30.318 1.00 80.69 189 PHE A O 1
ATOM 1425 N N . ARG A 1 190 ? -8.526 1.997 29.747 1.00 80.31 190 ARG A N 1
ATOM 1426 C CA . ARG A 1 190 ? -7.957 2.375 31.041 1.00 80.31 190 ARG A CA 1
ATOM 1427 C C . ARG A 1 190 ? -8.776 3.501 31.655 1.00 80.31 190 ARG A C 1
ATOM 1429 O O . ARG A 1 190 ? -8.886 4.576 31.071 1.00 80.31 190 ARG A O 1
ATOM 1436 N N . GLU A 1 191 ? -9.291 3.283 32.861 1.00 82.69 191 GLU A N 1
ATOM 1437 C CA . GLU A 1 191 ? -9.982 4.298 33.657 1.00 82.69 191 GLU A CA 1
ATOM 1438 C C . GLU A 1 191 ? -9.194 4.559 34.947 1.00 82.69 191 GLU A C 1
ATOM 1440 O O . GLU A 1 191 ? -8.999 3.664 35.770 1.00 82.69 191 GLU A O 1
ATOM 1445 N N . ARG A 1 192 ? -8.718 5.798 35.147 1.00 85.38 192 ARG A N 1
ATOM 1446 C CA . ARG A 1 192 ? -7.996 6.218 36.374 1.00 85.38 192 ARG A CA 1
ATOM 1447 C C . ARG A 1 192 ? -6.845 5.276 36.781 1.00 85.38 192 ARG A C 1
ATOM 1449 O O . ARG A 1 192 ? -6.615 5.037 37.966 1.00 85.38 192 ARG A O 1
ATOM 1456 N N . GLY A 1 193 ? -6.133 4.726 35.799 1.00 81.19 193 GLY A N 1
ATOM 1457 C CA . GLY A 1 193 ? -5.015 3.806 36.022 1.00 81.19 193 GLY A CA 1
ATOM 1458 C C . GLY A 1 193 ? -5.408 2.350 36.302 1.00 81.19 193 GLY A C 1
ATOM 1459 O O . GLY A 1 193 ? -4.516 1.526 36.481 1.00 81.19 193 GLY A O 1
ATOM 1460 N N . ARG A 1 194 ? -6.702 2.003 36.309 1.00 82.50 194 ARG A N 1
ATOM 1461 C CA . ARG A 1 194 ? -7.168 0.610 36.277 1.00 82.50 194 ARG A CA 1
ATOM 1462 C C . ARG A 1 194 ? -7.561 0.240 34.852 1.00 82.50 194 ARG A C 1
ATOM 1464 O O . ARG A 1 194 ? -8.280 0.983 34.191 1.00 82.50 194 ARG A O 1
ATOM 1471 N N . GLN A 1 195 ? -7.048 -0.885 34.372 1.00 81.69 195 GLN A N 1
ATOM 1472 C CA . GLN A 1 195 ? -7.431 -1.438 33.079 1.00 81.69 195 GLN A CA 1
ATOM 1473 C C . GLN A 1 195 ? -8.744 -2.206 33.244 1.00 81.69 195 GLN A C 1
ATOM 1475 O O . GLN A 1 195 ? -8.892 -2.988 34.182 1.00 81.69 195 GLN A O 1
ATOM 1480 N N . HIS A 1 196 ? -9.699 -1.945 32.361 1.00 77.56 196 HIS A N 1
ATOM 1481 C CA . HIS A 1 196 ? -10.981 -2.629 32.296 1.00 77.56 196 HIS A CA 1
ATOM 1482 C C . HIS A 1 196 ? -11.184 -3.138 30.871 1.00 77.56 196 HIS A C 1
ATOM 1484 O O . HIS A 1 196 ? -11.079 -2.369 29.912 1.00 77.56 196 HIS A O 1
ATOM 1490 N N . LYS A 1 197 ? -11.485 -4.430 30.738 1.00 77.25 197 LYS A N 1
ATOM 1491 C CA . LYS A 1 197 ? -11.800 -5.051 29.454 1.00 77.25 197 LYS A CA 1
ATOM 1492 C C . LYS A 1 197 ? -13.297 -4.929 29.201 1.00 77.25 197 LYS A C 1
ATOM 1494 O O . LYS A 1 197 ? -14.123 -5.326 30.026 1.00 77.25 197 LYS A O 1
ATOM 1499 N N . HIS A 1 198 ? -13.667 -4.337 28.076 1.00 71.88 198 HIS A N 1
ATOM 1500 C CA . HIS A 1 198 ? -15.063 -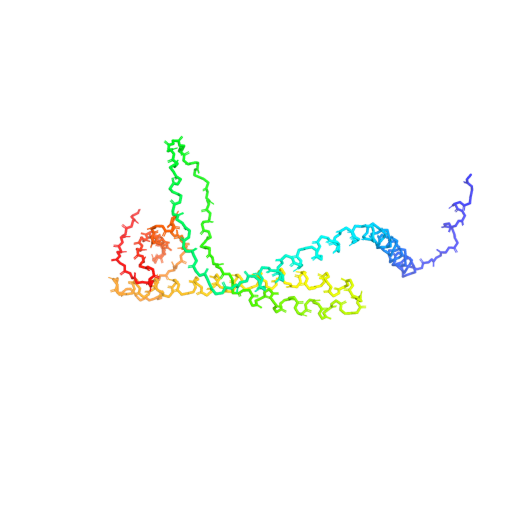4.202 27.688 1.00 71.88 198 HIS A CA 1
ATOM 1501 C C . HIS A 1 198 ? -15.280 -4.893 26.345 1.00 71.88 198 HIS A C 1
ATOM 1503 O O . HIS A 1 198 ? -14.608 -4.615 25.355 1.00 71.88 198 HIS A O 1
ATOM 1509 N N . ARG A 1 199 ? -16.246 -5.808 26.308 1.00 75.56 199 ARG A N 1
ATOM 1510 C CA . ARG A 1 199 ? -16.745 -6.374 25.058 1.00 75.56 199 ARG A CA 1
ATOM 1511 C C . ARG A 1 199 ? -17.925 -5.532 24.605 1.00 75.56 199 ARG A C 1
ATOM 1513 O O . ARG A 1 199 ? -18.874 -5.339 25.371 1.00 75.56 199 ARG A O 1
ATOM 1520 N N . VAL A 1 200 ? -17.839 -5.021 23.383 1.00 71.62 200 VAL A N 1
ATOM 1521 C CA . VAL A 1 200 ? -18.914 -4.255 22.758 1.00 71.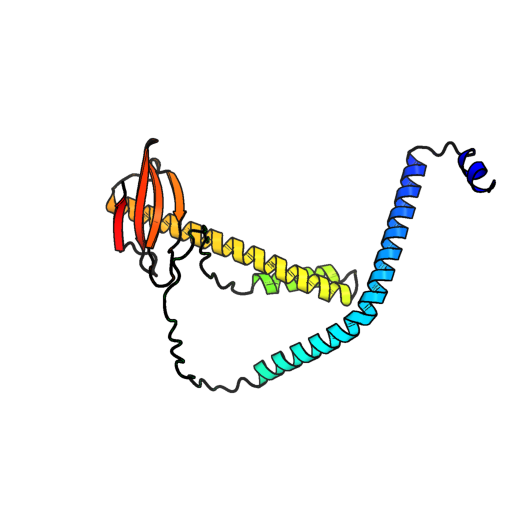62 200 VAL A CA 1
ATOM 1522 C C . VAL A 1 200 ? -19.233 -4.927 21.437 1.00 71.62 200 VAL A C 1
ATOM 1524 O O . VAL A 1 200 ? -18.420 -4.940 20.519 1.00 71.62 200 VAL A O 1
ATOM 1527 N N . GLU A 1 201 ? -20.418 -5.509 21.354 1.00 72.62 201 GLU A N 1
ATOM 1528 C CA . GLU A 1 201 ? -20.906 -6.057 20.095 1.00 72.62 201 GLU A CA 1
ATOM 1529 C C . GLU A 1 201 ? -21.450 -4.898 19.265 1.00 72.62 201 GLU A C 1
ATOM 1531 O O . GLU A 1 201 ? -22.324 -4.150 19.725 1.00 72.62 201 GLU A O 1
ATOM 1536 N N . LEU A 1 202 ? -20.885 -4.719 18.073 1.00 70.00 202 LEU A N 1
ATOM 1537 C CA . LEU A 1 202 ? -21.333 -3.720 17.116 1.00 70.00 202 LEU A CA 1
ATOM 1538 C C . LEU A 1 202 ? -22.079 -4.443 15.994 1.00 70.00 202 LEU A C 1
ATOM 1540 O O . LEU A 1 202 ? -21.615 -5.446 15.470 1.00 70.00 202 LEU A O 1
ATOM 1544 N N . ASP A 1 203 ? -23.237 -3.930 15.620 1.00 70.06 203 ASP A N 1
ATOM 1545 C CA . ASP A 1 203 ? -23.927 -4.230 14.365 1.00 70.06 203 ASP A CA 1
ATOM 1546 C C . ASP A 1 203 ? -23.022 -3.838 13.168 1.00 70.06 203 ASP A C 1
ATOM 1548 O O . ASP A 1 203 ? -22.222 -2.905 13.313 1.00 70.06 203 ASP A O 1
ATOM 1552 N N . PRO A 1 204 ? -23.133 -4.494 11.995 1.00 64.12 204 PRO A N 1
ATOM 1553 C CA . PRO A 1 204 ? -22.563 -4.032 10.719 1.00 64.12 204 PRO A CA 1
ATOM 1554 C C . PRO A 1 204 ? -22.650 -2.513 10.452 1.00 64.12 204 PRO A C 1
ATOM 1556 O O . PRO A 1 204 ? -21.733 -1.918 9.892 1.00 64.12 204 PRO A O 1
ATOM 1559 N N . GLU A 1 205 ? -23.709 -1.839 10.904 1.00 70.00 205 GLU A N 1
ATOM 1560 C CA . GLU A 1 205 ? -23.889 -0.382 10.830 1.00 70.00 205 GLU A CA 1
ATOM 1561 C C . GLU A 1 205 ? -23.109 0.403 11.907 1.00 70.00 205 GLU A C 1
ATOM 1563 O O . GLU A 1 205 ? -23.333 1.601 12.105 1.00 70.00 205 GLU A O 1
ATOM 1568 N N . SER A 1 206 ? -22.200 -0.254 12.631 1.00 67.19 206 SER A N 1
ATOM 1569 C CA . SER A 1 206 ? -21.450 0.284 13.773 1.00 67.19 206 SER A CA 1
ATOM 1570 C C . SER A 1 206 ? -22.335 0.729 14.949 1.00 67.19 206 SER A C 1
ATOM 1572 O O . SER A 1 206 ? -21.936 1.576 15.752 1.00 67.19 206 SER A O 1
ATOM 1574 N N . LYS A 1 207 ? -23.552 0.183 15.070 1.00 72.88 207 LYS A N 1
ATOM 1575 C CA . LYS A 1 207 ? -24.454 0.456 16.198 1.00 72.88 207 LYS A CA 1
ATOM 1576 C C . LYS A 1 207 ? -24.211 -0.534 17.324 1.00 72.88 207 LYS A C 1
ATOM 1578 O O . LYS A 1 207 ? -24.037 -1.721 17.103 1.00 72.88 207 LYS A O 1
ATOM 1583 N N . VAL A 1 208 ? -24.241 -0.049 18.554 1.00 68.75 208 VAL A N 1
ATOM 1584 C CA . VAL A 1 208 ? -24.005 -0.882 19.736 1.00 68.75 208 VAL A CA 1
ATOM 1585 C C . VAL A 1 208 ? -25.205 -1.762 19.989 1.00 68.75 208 VAL A C 1
ATOM 1587 O O . VAL A 1 208 ? -26.314 -1.255 20.168 1.00 68.75 208 VAL A O 1
ATOM 1590 N N . TRP A 1 209 ? -24.959 -3.061 20.044 1.00 69.19 209 TRP A N 1
ATOM 1591 C CA . TRP A 1 209 ? -25.995 -4.043 20.302 1.00 69.19 209 TRP A CA 1
ATOM 1592 C C . TRP A 1 209 ? -25.944 -4.538 21.746 1.00 69.19 209 TRP A C 1
ATOM 1594 O O . TRP A 1 209 ? -26.943 -4.459 22.463 1.00 69.19 209 TRP A O 1
ATOM 1604 N N . THR A 1 210 ? -24.752 -4.920 22.215 1.00 75.62 210 THR A N 1
ATOM 1605 C CA . THR A 1 210 ? -24.545 -5.461 23.564 1.00 75.62 210 THR A CA 1
ATOM 1606 C C . THR A 1 210 ? -23.275 -4.890 24.189 1.00 75.62 210 THR A C 1
ATOM 1608 O O . THR A 1 210 ? -22.220 -4.843 23.558 1.00 75.62 210 THR A O 1
ATOM 1611 N N . HIS A 1 211 ? -23.352 -4.489 25.462 1.00 74.12 211 HIS A N 1
ATOM 1612 C CA . HIS A 1 211 ? -22.192 -4.124 26.281 1.00 74.12 211 HIS A CA 1
ATOM 1613 C C . HIS A 1 211 ? -22.026 -5.133 27.413 1.00 74.12 211 HIS A C 1
ATOM 1615 O O . HIS A 1 211 ? -22.942 -5.329 28.214 1.00 74.12 211 HIS A O 1
ATOM 1621 N N . GLN A 1 212 ? -20.851 -5.756 27.498 1.00 78.75 212 GLN A N 1
ATOM 1622 C CA . GLN A 1 212 ? -20.500 -6.642 28.600 1.00 78.75 212 GLN A CA 1
ATOM 1623 C C . GLN A 1 212 ? -19.141 -6.250 29.180 1.00 78.75 212 GLN A C 1
ATOM 1625 O O . GLN A 1 212 ? -18.133 -6.151 28.478 1.00 78.75 212 GLN A O 1
ATOM 1630 N N . ARG A 1 213 ? -19.102 -6.030 30.496 1.00 76.62 213 ARG A N 1
ATOM 1631 C CA . ARG A 1 213 ? -17.845 -5.886 31.233 1.00 76.62 213 ARG A CA 1
ATOM 1632 C C . ARG A 1 213 ? -17.239 -7.272 31.437 1.00 76.62 213 ARG A C 1
ATOM 1634 O O . ARG A 1 213 ? -17.917 -8.148 31.968 1.00 76.62 213 ARG A O 1
ATOM 1641 N N . ILE A 1 214 ? -15.989 -7.446 31.025 1.00 77.44 214 ILE A N 1
ATOM 1642 C CA . ILE A 1 214 ? -15.201 -8.649 31.292 1.00 77.44 214 ILE A CA 1
ATOM 1643 C C . ILE A 1 214 ? -14.196 -8.240 32.374 1.00 77.44 214 ILE A C 1
ATOM 1645 O O . ILE A 1 214 ? -13.451 -7.279 32.181 1.00 77.44 214 ILE A O 1
ATOM 1649 N N . GLU A 1 215 ? -14.287 -8.859 33.553 1.00 69.50 215 GLU A N 1
ATOM 1650 C CA . GLU A 1 215 ? -13.390 -8.562 34.684 1.00 69.50 215 GLU A CA 1
ATOM 1651 C C . GLU A 1 215 ? -11.931 -8.914 34.385 1.00 69.50 215 GLU A C 1
ATOM 1653 O O . GLU A 1 215 ? -11.690 -9.961 33.740 1.00 69.50 215 GLU A O 1
#

Radius of gyration: 29.79 Å; chains: 1; bounding box: 83×47×62 Å